Protein AF-A0A8J7DAY9-F1 (afdb_monomer)

Structure (mmCIF, N/CA/C/O backbone):
data_AF-A0A8J7DAY9-F1
#
_entry.id   AF-A0A8J7DAY9-F1
#
loop_
_atom_site.group_PDB
_atom_site.id
_atom_site.type_symbol
_atom_site.label_atom_id
_atom_site.label_alt_id
_atom_site.label_comp_id
_atom_site.label_asym_id
_atom_site.label_entity_id
_atom_site.label_seq_id
_atom_site.pdbx_PDB_ins_code
_atom_site.Cartn_x
_atom_site.Cartn_y
_atom_site.Cartn_z
_atom_site.occupancy
_atom_site.B_iso_or_equiv
_atom_site.auth_seq_id
_atom_site.auth_comp_id
_atom_site.auth_asym_id
_atom_site.auth_atom_id
_atom_site.pdbx_PDB_model_num
ATOM 1 N N . LEU A 1 1 ? 30.314 -13.580 -39.455 1.00 61.38 1 LEU A N 1
ATOM 2 C CA . LEU A 1 1 ? 29.386 -14.079 -40.494 1.00 61.38 1 LEU A CA 1
ATOM 3 C C . LEU A 1 1 ? 28.204 -13.129 -40.550 1.00 61.38 1 LEU A C 1
ATOM 5 O O . LEU A 1 1 ? 27.634 -12.847 -39.500 1.00 61.38 1 LEU A O 1
ATOM 9 N N . LYS A 1 2 ? 27.902 -12.568 -41.722 1.00 73.31 2 LYS A N 1
ATOM 10 C CA . LYS A 1 2 ? 26.741 -11.693 -41.907 1.00 73.31 2 LYS A CA 1
ATOM 11 C C . LYS A 1 2 ? 25.486 -12.575 -42.025 1.00 73.31 2 LYS A C 1
ATOM 13 O O . LYS A 1 2 ? 25.535 -13.540 -42.786 1.00 73.31 2 LYS A O 1
ATOM 18 N N . PRO A 1 3 ? 24.405 -12.312 -41.270 1.00 80.81 3 PRO A N 1
ATOM 19 C CA . PRO A 1 3 ? 23.188 -13.103 -41.390 1.00 80.81 3 PRO A CA 1
ATOM 20 C C . PRO A 1 3 ? 22.499 -12.847 -42.736 1.00 80.81 3 PRO A C 1
ATOM 22 O O . PRO A 1 3 ? 22.511 -11.724 -43.246 1.00 80.81 3 PRO A O 1
ATOM 25 N N . LEU A 1 4 ? 21.887 -13.894 -43.283 1.00 86.56 4 LEU A N 1
ATOM 26 C CA . LEU A 1 4 ? 21.054 -13.829 -44.480 1.00 86.56 4 LEU A CA 1
ATOM 27 C C . LEU A 1 4 ? 19.780 -13.049 -44.197 1.00 86.56 4 LEU A C 1
ATOM 29 O O . LEU A 1 4 ? 19.259 -13.080 -43.085 1.00 86.56 4 LEU A O 1
ATOM 33 N N . VAL A 1 5 ? 19.238 -12.412 -45.223 1.00 87.38 5 VAL A N 1
ATOM 34 C CA . VAL A 1 5 ? 17.933 -11.767 -45.144 1.00 87.38 5 VAL A CA 1
ATOM 35 C C . VAL A 1 5 ? 16.976 -12.512 -46.057 1.00 87.38 5 VAL A C 1
ATOM 37 O O . VAL A 1 5 ? 17.202 -12.603 -47.264 1.00 87.38 5 VAL A O 1
ATOM 40 N N . LEU A 1 6 ? 15.918 -13.056 -45.464 1.00 87.94 6 LEU A N 1
ATOM 41 C CA . LEU A 1 6 ? 14.951 -13.918 -46.125 1.00 87.94 6 LEU A CA 1
ATOM 42 C C . LEU A 1 6 ? 13.563 -13.275 -46.152 1.00 87.94 6 LEU A C 1
ATOM 44 O O . LEU A 1 6 ? 13.094 -12.737 -45.149 1.00 87.94 6 LEU A O 1
ATOM 48 N N . LYS A 1 7 ? 12.875 -13.404 -47.283 1.00 87.00 7 LYS A N 1
ATOM 49 C CA . LYS A 1 7 ? 11.457 -13.080 -47.453 1.00 87.00 7 LYS A CA 1
ATOM 50 C C . LYS A 1 7 ? 10.640 -14.358 -47.423 1.00 87.00 7 LYS A C 1
ATOM 52 O O . LYS A 1 7 ? 10.941 -15.304 -48.145 1.00 87.00 7 LYS A O 1
ATOM 57 N N . LYS A 1 8 ? 9.596 -14.395 -46.598 1.00 85.06 8 LYS A N 1
ATOM 58 C CA . LYS A 1 8 ? 8.676 -15.537 -46.549 1.00 85.06 8 LYS A CA 1
ATOM 59 C C . LYS A 1 8 ? 7.727 -15.490 -47.750 1.00 85.06 8 LYS A C 1
ATOM 61 O O . LYS A 1 8 ? 6.948 -14.549 -47.869 1.00 85.06 8 LYS A O 1
ATOM 66 N N . THR A 1 9 ? 7.779 -16.504 -48.610 1.00 82.62 9 THR A N 1
ATOM 67 C CA . THR A 1 9 ? 6.918 -16.626 -49.802 1.00 82.62 9 THR A CA 1
ATOM 68 C C . THR A 1 9 ? 5.789 -17.641 -49.612 1.00 82.62 9 THR A C 1
ATOM 70 O O . THR A 1 9 ? 4.752 -17.529 -50.261 1.00 82.62 9 THR A O 1
ATOM 73 N N . GLY A 1 10 ? 5.934 -18.585 -48.674 1.00 80.81 10 GLY A N 1
ATOM 74 C CA . GLY A 1 10 ? 4.935 -19.621 -48.393 1.00 80.81 10 GLY A CA 1
ATOM 75 C C . GLY A 1 10 ? 5.157 -20.342 -47.060 1.00 80.81 10 GLY A C 1
ATOM 76 O O . GLY A 1 10 ? 5.887 -19.866 -46.185 1.00 80.81 10 GLY A O 1
ATOM 77 N N . PHE A 1 11 ? 4.510 -21.497 -46.880 1.00 77.88 11 PHE A N 1
ATOM 78 C CA . PHE A 1 11 ? 4.785 -22.386 -45.746 1.00 77.88 11 PHE A CA 1
ATOM 79 C C . PHE A 1 11 ? 6.171 -23.014 -45.938 1.00 77.88 11 PHE A C 1
ATOM 81 O O . PHE A 1 11 ? 6.389 -23.718 -46.918 1.00 77.88 11 PHE A O 1
ATOM 88 N N . GLU A 1 12 ? 7.110 -22.684 -45.047 1.00 80.38 12 GLU A N 1
ATOM 89 C CA . GLU A 1 12 ? 8.524 -23.107 -45.104 1.00 80.38 12 GLU A CA 1
ATOM 90 C C . GLU A 1 12 ? 9.281 -22.732 -46.394 1.00 80.38 12 GLU A C 1
ATOM 92 O O . GLU A 1 12 ? 10.366 -23.242 -46.659 1.00 80.38 12 GLU A O 1
ATOM 97 N N . GLN A 1 13 ? 8.749 -21.791 -47.177 1.00 83.44 13 GLN A N 1
ATOM 98 C CA . GLN A 1 13 ? 9.387 -21.286 -48.390 1.00 83.44 13 GLN A CA 1
ATOM 99 C C . GLN A 1 13 ? 9.895 -19.866 -48.168 1.00 83.44 13 GLN A C 1
ATOM 101 O O . GLN A 1 13 ? 9.148 -18.976 -47.742 1.00 83.44 13 GLN A O 1
ATOM 106 N N . TYR A 1 14 ? 11.180 -19.677 -48.464 1.00 86.38 14 TYR A N 1
ATOM 107 C CA . TYR A 1 14 ? 11.893 -18.429 -48.257 1.00 86.38 14 TYR A CA 1
ATOM 108 C C . TYR A 1 14 ? 12.708 -18.059 -49.491 1.00 86.38 14 TYR A C 1
ATOM 110 O O . TYR A 1 14 ? 13.366 -18.906 -50.094 1.00 86.38 14 TYR A O 1
ATOM 118 N N . GLU A 1 15 ? 12.693 -16.779 -49.828 1.00 86.88 15 GLU A N 1
ATOM 119 C CA . GLU A 1 15 ? 13.503 -16.187 -50.883 1.00 86.88 15 GLU A CA 1
ATOM 120 C C . GLU A 1 15 ? 14.623 -15.351 -50.259 1.00 86.88 15 GLU A C 1
ATOM 122 O O . GLU A 1 15 ? 14.391 -14.596 -49.314 1.00 86.88 15 GLU A O 1
ATOM 127 N N . VAL A 1 16 ? 15.850 -15.491 -50.763 1.00 86.31 16 VAL A N 1
ATOM 128 C CA . VAL A 1 16 ? 16.990 -14.693 -50.292 1.00 86.31 16 VAL A CA 1
ATOM 129 C C . VAL A 1 16 ? 16.901 -13.302 -50.909 1.00 86.31 16 VAL A C 1
ATOM 131 O O . VAL A 1 16 ? 16.974 -13.169 -52.125 1.00 86.31 16 VAL A O 1
ATOM 134 N N . VAL A 1 17 ? 16.776 -12.276 -50.071 1.00 84.50 17 VAL A N 1
ATOM 135 C CA . VAL A 1 17 ? 16.695 -10.864 -50.485 1.00 84.50 17 VAL A CA 1
ATOM 136 C C . VAL A 1 17 ? 18.047 -10.162 -50.344 1.00 84.50 17 VAL A C 1
ATOM 138 O O . VAL A 1 17 ? 18.403 -9.310 -51.154 1.00 84.50 17 VAL A O 1
ATOM 141 N N . ASP A 1 18 ? 18.825 -10.523 -49.320 1.00 81.38 18 ASP A N 1
ATOM 142 C CA . ASP A 1 18 ? 20.205 -10.067 -49.146 1.00 81.38 18 ASP A CA 1
ATOM 143 C C . ASP A 1 18 ? 21.077 -11.193 -48.578 1.00 81.38 18 ASP A C 1
ATOM 145 O O . ASP A 1 18 ? 20.626 -11.996 -47.760 1.00 81.38 18 ASP A O 1
ATOM 149 N N . GLY A 1 19 ? 22.343 -11.235 -48.997 1.00 80.62 19 GLY A N 1
ATOM 150 C CA . GLY A 1 19 ? 23.307 -12.248 -48.555 1.00 80.62 19 GLY A CA 1
ATOM 151 C C . GLY A 1 19 ? 23.465 -13.458 -49.487 1.00 80.62 19 GLY A C 1
ATOM 152 O O . GLY A 1 19 ? 23.756 -14.566 -49.044 1.00 80.62 19 GLY A O 1
ATOM 153 N N . HIS A 1 20 ? 23.280 -13.285 -50.801 1.00 84.75 20 HIS A N 1
ATOM 154 C CA . HIS A 1 20 ? 23.446 -14.382 -51.766 1.00 84.75 20 HIS A CA 1
ATOM 155 C C . HIS A 1 20 ? 24.830 -15.049 -51.692 1.00 84.75 20 HIS A C 1
ATOM 157 O O . HIS A 1 20 ? 24.937 -16.261 -51.865 1.00 84.75 20 HIS A O 1
ATOM 163 N N . PHE A 1 21 ? 25.889 -14.285 -51.415 1.00 83.50 21 PHE A N 1
ATOM 164 C CA . PHE A 1 21 ? 27.244 -14.824 -51.305 1.00 83.50 21 PHE A CA 1
ATOM 165 C C . PHE A 1 21 ? 27.391 -15.760 -50.098 1.00 83.50 21 PHE A C 1
ATOM 167 O O . PHE A 1 21 ? 27.941 -16.854 -50.214 1.00 83.50 21 PHE A O 1
ATOM 174 N N . GLU A 1 22 ? 26.853 -15.366 -48.949 1.00 83.31 22 GLU A N 1
ATOM 175 C CA . GLU A 1 22 ? 26.825 -16.155 -47.719 1.00 83.31 22 GLU A CA 1
ATOM 176 C C . GLU A 1 22 ? 26.002 -17.438 -47.905 1.00 83.31 22 GLU A C 1
ATOM 178 O O . GLU A 1 22 ? 26.405 -18.507 -47.453 1.00 83.31 22 GLU A O 1
ATOM 183 N N . TYR A 1 23 ? 24.901 -17.362 -48.659 1.00 85.44 23 TYR A N 1
ATOM 184 C CA . TYR A 1 23 ? 24.105 -18.534 -49.018 1.00 85.44 23 TYR A CA 1
ATOM 185 C C . TYR A 1 23 ? 24.906 -19.516 -49.887 1.00 85.44 23 TYR A C 1
ATOM 187 O O . TYR A 1 23 ? 25.044 -20.688 -49.540 1.00 85.44 23 TYR A O 1
ATOM 195 N N . TYR A 1 24 ? 25.494 -19.047 -50.992 1.00 85.50 24 TYR A N 1
ATOM 196 C CA . TYR A 1 24 ? 26.260 -19.913 -51.894 1.00 85.50 24 TYR A CA 1
ATOM 197 C C . TYR A 1 24 ? 27.532 -20.468 -51.250 1.00 85.50 24 TYR A C 1
ATOM 199 O O . TYR A 1 24 ? 27.887 -21.621 -51.491 1.00 85.50 24 TYR A O 1
ATOM 207 N N . SER A 1 25 ? 28.216 -19.679 -50.422 1.00 83.50 25 SER A N 1
ATOM 208 C CA . SER A 1 25 ? 29.396 -20.147 -49.690 1.00 83.50 25 SER A CA 1
ATOM 209 C C . SER A 1 25 ? 29.042 -21.247 -48.692 1.00 83.50 25 SER A C 1
ATOM 211 O O . SER A 1 25 ? 29.768 -22.236 -48.634 1.00 83.50 25 SER A O 1
ATOM 213 N N . ALA A 1 26 ? 27.904 -21.153 -47.999 1.00 81.81 26 ALA A N 1
ATOM 214 C CA . ALA A 1 26 ? 27.420 -22.224 -47.132 1.00 81.81 26 ALA A CA 1
ATOM 215 C C . ALA A 1 26 ? 27.057 -23.495 -47.915 1.00 81.81 26 ALA A C 1
ATOM 217 O O . ALA A 1 26 ? 27.475 -24.586 -47.533 1.00 81.81 26 ALA A O 1
ATOM 218 N N . VAL A 1 27 ? 26.373 -23.368 -49.059 1.00 83.25 27 VAL A N 1
ATOM 219 C CA . VAL A 1 27 ? 26.070 -24.515 -49.939 1.00 83.25 27 VAL A CA 1
ATOM 220 C C . VAL A 1 27 ? 27.359 -25.210 -50.392 1.00 83.25 27 VAL A C 1
ATOM 222 O O . VAL A 1 27 ? 27.471 -26.431 -50.287 1.00 83.25 27 VAL A O 1
ATOM 225 N N . ARG A 1 28 ? 28.366 -24.440 -50.825 1.00 82.38 28 ARG A N 1
ATOM 226 C CA . ARG A 1 28 ? 29.679 -24.972 -51.231 1.00 82.38 28 ARG A CA 1
ATOM 227 C C . ARG A 1 28 ? 30.485 -25.549 -50.070 1.00 82.38 28 ARG A C 1
ATOM 229 O O . ARG A 1 28 ? 31.232 -26.503 -50.273 1.00 82.38 28 ARG A O 1
ATOM 236 N N . ALA A 1 29 ? 30.363 -24.986 -48.871 1.00 82.44 29 ALA A N 1
ATOM 237 C CA . ALA A 1 29 ? 30.991 -25.526 -47.670 1.00 82.44 29 ALA A CA 1
ATOM 238 C C . ALA A 1 29 ? 30.377 -26.882 -47.305 1.00 82.44 29 ALA A C 1
ATOM 240 O O . ALA A 1 29 ? 31.116 -27.838 -47.087 1.00 82.44 29 ALA A O 1
ATOM 241 N N . ARG A 1 30 ? 29.043 -26.992 -47.361 1.00 81.62 30 ARG A N 1
ATOM 242 C CA . ARG A 1 30 ? 28.308 -28.239 -47.114 1.00 81.62 30 ARG A CA 1
ATOM 243 C C . ARG A 1 30 ? 28.685 -29.351 -48.095 1.00 81.62 30 ARG A C 1
ATOM 245 O O . ARG A 1 30 ? 28.782 -30.504 -47.693 1.00 81.62 30 ARG A O 1
ATOM 252 N N . GLU A 1 31 ? 28.926 -29.016 -49.365 1.00 83.25 31 GLU A N 1
ATOM 253 C CA . GLU A 1 31 ? 29.422 -29.970 -50.374 1.00 83.25 31 GLU A CA 1
ATOM 254 C C . GLU A 1 31 ? 30.808 -30.543 -50.029 1.00 83.25 31 GLU A C 1
ATOM 256 O O . GLU A 1 31 ? 31.119 -31.664 -50.429 1.00 83.25 31 GLU A O 1
ATOM 261 N N . LYS A 1 32 ? 31.648 -29.786 -49.311 1.00 80.38 32 LYS A N 1
ATOM 262 C CA . LYS A 1 32 ? 33.009 -30.201 -48.941 1.00 80.38 32 LYS A CA 1
ATOM 263 C C . LYS A 1 32 ? 33.062 -30.923 -47.598 1.00 80.38 32 LYS A C 1
ATOM 265 O O . LYS A 1 32 ? 33.698 -31.964 -47.510 1.00 80.38 32 LYS A O 1
ATOM 270 N N . ASN A 1 33 ? 32.400 -30.376 -46.582 1.00 76.25 33 ASN A N 1
ATOM 271 C CA . ASN A 1 33 ? 32.325 -30.920 -45.229 1.00 76.25 33 ASN A CA 1
ATOM 272 C C . ASN A 1 33 ? 30.896 -30.742 -44.702 1.00 76.25 33 ASN A C 1
ATOM 274 O O . ASN A 1 33 ? 30.454 -29.613 -44.483 1.00 76.25 33 ASN A O 1
ATOM 278 N N . LEU A 1 34 ? 30.188 -31.848 -44.441 1.00 69.69 34 LEU A N 1
ATOM 279 C CA . LEU A 1 34 ? 28.803 -31.797 -43.948 1.00 69.69 34 LEU A CA 1
ATOM 280 C C . LEU A 1 34 ? 28.674 -31.027 -42.623 1.00 69.69 34 LEU A C 1
ATOM 282 O O . LEU A 1 34 ? 27.712 -30.299 -42.427 1.00 69.69 34 LEU A O 1
ATOM 286 N N . THR A 1 35 ? 29.651 -31.156 -41.726 1.00 67.31 35 THR A N 1
ATOM 287 C CA . THR A 1 35 ? 29.592 -30.593 -40.368 1.00 67.31 35 THR A CA 1
ATOM 288 C C . THR A 1 35 ? 29.882 -29.093 -40.289 1.00 67.31 35 THR A C 1
ATOM 290 O O . THR A 1 35 ? 29.487 -28.456 -39.319 1.00 67.31 35 THR A O 1
ATOM 293 N N . GLU A 1 36 ? 30.572 -28.512 -41.275 1.00 64.12 36 GLU A N 1
ATOM 294 C CA . GLU A 1 36 ? 31.025 -27.108 -41.236 1.00 64.12 36 GLU A CA 1
ATOM 295 C C . GLU A 1 36 ? 30.127 -26.151 -42.041 1.00 64.12 36 GLU A C 1
ATOM 297 O O . GLU A 1 36 ? 30.276 -24.935 -41.939 1.00 64.12 36 GLU A O 1
ATOM 302 N N . GLY A 1 37 ? 29.184 -26.680 -42.830 1.00 61.69 37 GLY A N 1
ATOM 303 C CA . GLY A 1 37 ? 28.295 -25.903 -43.705 1.00 61.69 37 GLY A CA 1
ATOM 304 C C . GLY A 1 37 ? 26.802 -26.051 -43.404 1.00 61.69 37 GLY A C 1
ATOM 305 O O . GLY A 1 37 ? 25.984 -25.690 -44.247 1.00 61.69 37 GLY A O 1
ATOM 306 N N . ASP A 1 38 ? 26.439 -26.620 -42.253 1.00 62.38 38 ASP A N 1
ATOM 307 C CA . ASP A 1 38 ? 25.078 -27.126 -42.028 1.00 62.38 38 ASP A CA 1
ATOM 308 C C . ASP A 1 38 ? 24.058 -26.034 -41.648 1.00 62.38 38 ASP A C 1
ATOM 310 O O . ASP A 1 38 ? 22.868 -26.171 -41.926 1.00 62.38 38 ASP A O 1
ATOM 314 N N . MET A 1 39 ? 24.500 -24.914 -41.057 1.00 73.25 39 MET A N 1
ATOM 315 C CA . MET A 1 39 ? 23.602 -23.840 -40.612 1.00 73.25 39 MET A CA 1
ATOM 316 C C . MET A 1 39 ? 24.148 -22.437 -40.892 1.00 73.25 39 MET A C 1
ATOM 318 O O . MET A 1 39 ? 25.306 -22.125 -40.622 1.00 73.25 39 MET A O 1
ATOM 322 N N . VAL A 1 40 ? 23.263 -21.559 -41.365 1.00 75.50 40 VAL A N 1
ATOM 323 C CA . VAL A 1 40 ? 23.499 -20.123 -41.562 1.00 75.50 40 VAL A CA 1
ATOM 324 C C . VAL A 1 40 ? 22.470 -19.322 -40.775 1.00 75.50 40 VAL A C 1
ATOM 326 O O . VAL A 1 40 ? 21.283 -19.644 -40.782 1.00 75.50 40 VAL A O 1
ATOM 329 N N . SER A 1 41 ? 22.910 -18.261 -40.101 1.00 81.25 41 SER A N 1
ATOM 330 C CA . SER A 1 41 ? 21.995 -17.347 -39.415 1.00 81.25 41 SER A CA 1
ATOM 331 C C . SER A 1 41 ? 21.183 -16.553 -40.435 1.00 81.25 41 SER A C 1
ATOM 333 O O . SER A 1 41 ? 21.757 -15.983 -41.364 1.00 81.25 41 SER A O 1
ATOM 335 N N . ALA A 1 42 ? 19.868 -16.473 -40.241 1.00 85.06 42 ALA A N 1
ATOM 336 C CA . ALA A 1 42 ? 18.969 -15.743 -41.126 1.00 85.06 42 ALA A CA 1
ATOM 337 C C . ALA A 1 42 ? 17.989 -14.856 -40.346 1.00 85.06 42 ALA A C 1
ATOM 339 O O . ALA A 1 42 ? 17.524 -15.216 -39.265 1.00 85.06 42 ALA A O 1
ATOM 340 N N . LEU A 1 43 ? 17.670 -13.701 -40.922 1.00 86.44 43 LEU A N 1
ATOM 341 C CA . LEU A 1 43 ? 16.642 -12.766 -40.485 1.00 86.44 43 LEU A CA 1
ATOM 342 C C . LEU A 1 43 ? 15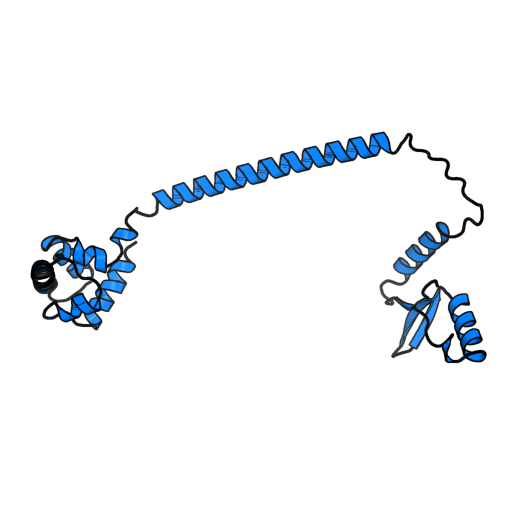.473 -12.850 -41.464 1.00 86.44 43 LEU A C 1
ATOM 344 O O . LEU A 1 43 ? 15.650 -12.641 -42.663 1.00 86.44 43 LEU A O 1
ATOM 348 N N . ILE A 1 44 ? 14.286 -13.162 -40.953 1.00 85.88 44 ILE A N 1
ATOM 349 C CA . ILE A 1 44 ? 13.075 -13.310 -41.763 1.00 85.88 44 ILE A CA 1
ATOM 350 C C . ILE A 1 44 ? 12.280 -12.007 -41.692 1.00 85.88 44 ILE A C 1
ATOM 352 O O . ILE A 1 44 ? 11.931 -11.553 -40.603 1.00 85.88 44 ILE A O 1
ATOM 356 N N . ILE A 1 45 ? 11.983 -11.421 -42.849 1.00 86.25 45 ILE A N 1
ATOM 357 C CA . ILE A 1 45 ? 11.181 -10.201 -42.970 1.00 86.25 45 ILE A CA 1
ATOM 358 C C . ILE A 1 45 ? 9.734 -10.567 -43.327 1.00 86.25 45 ILE A C 1
ATOM 360 O O . ILE A 1 45 ? 9.485 -11.446 -44.159 1.00 86.25 45 ILE A O 1
ATOM 364 N N . SER A 1 46 ? 8.772 -9.881 -42.703 1.00 79.88 46 SER A N 1
ATOM 365 C CA . SER A 1 46 ? 7.358 -9.929 -43.082 1.00 79.88 46 SER A CA 1
ATOM 366 C C . SER A 1 46 ? 7.088 -9.053 -44.309 1.00 79.88 46 SER A C 1
ATOM 368 O O . SER A 1 46 ? 7.650 -7.968 -44.440 1.00 79.88 46 SER A O 1
ATOM 370 N N . SER A 1 47 ? 6.183 -9.486 -45.191 1.00 73.94 47 SER A N 1
ATOM 371 C CA . SER A 1 47 ? 5.833 -8.759 -46.425 1.00 73.94 47 SER A CA 1
ATOM 372 C C . SER A 1 47 ? 5.365 -7.317 -46.187 1.00 73.94 47 SER A C 1
ATOM 374 O O . SER A 1 47 ? 5.538 -6.466 -47.047 1.00 73.94 47 SER A O 1
ATOM 376 N N . GLU A 1 48 ? 4.809 -7.027 -45.011 1.00 78.75 48 GLU A N 1
ATOM 377 C CA . GLU A 1 48 ? 4.333 -5.695 -44.617 1.00 78.75 48 GLU A CA 1
ATOM 378 C C . GLU A 1 48 ? 5.466 -4.670 -44.429 1.00 78.75 48 GLU A C 1
ATOM 380 O O . GLU A 1 48 ? 5.245 -3.474 -44.592 1.00 78.75 48 GLU A O 1
ATOM 385 N N . ASN A 1 49 ? 6.684 -5.125 -44.106 1.00 78.56 49 ASN A N 1
ATOM 386 C CA . ASN A 1 49 ? 7.810 -4.266 -43.717 1.00 78.56 49 ASN A CA 1
ATOM 387 C C . ASN A 1 49 ? 9.020 -4.379 -44.661 1.00 78.56 49 ASN A C 1
ATOM 389 O O . ASN A 1 49 ? 10.116 -3.923 -44.322 1.00 78.56 49 ASN A O 1
ATOM 393 N N . GLU A 1 50 ? 8.836 -4.981 -45.838 1.00 77.38 50 GLU A N 1
ATOM 394 C CA . GLU A 1 50 ? 9.902 -5.249 -46.810 1.00 77.38 50 GLU A CA 1
ATOM 395 C C . GLU A 1 50 ? 10.649 -3.970 -47.215 1.00 77.38 50 GLU A C 1
ATOM 397 O O . GLU A 1 50 ? 11.874 -3.904 -47.105 1.00 77.38 50 GLU A O 1
ATOM 402 N N . ASP A 1 51 ? 9.916 -2.911 -47.566 1.00 80.31 51 ASP A N 1
ATOM 403 C CA . ASP A 1 51 ? 10.504 -1.636 -47.989 1.00 80.31 51 ASP A CA 1
ATOM 404 C C . ASP A 1 51 ? 11.324 -0.960 -46.882 1.00 80.31 51 ASP A C 1
ATOM 406 O O . ASP A 1 51 ? 12.379 -0.373 -47.139 1.00 80.31 51 ASP A O 1
ATOM 410 N N . VAL A 1 52 ? 10.855 -1.036 -45.632 1.00 83.00 52 VAL A N 1
ATOM 411 C CA . VAL A 1 52 ? 11.541 -0.439 -44.475 1.00 83.00 52 VAL A CA 1
ATOM 412 C C . VAL A 1 52 ? 12.831 -1.197 -44.183 1.00 83.00 52 VAL A C 1
ATOM 414 O O . VAL A 1 52 ? 13.885 -0.581 -44.005 1.00 83.00 52 VAL A O 1
ATOM 417 N N . ALA A 1 53 ? 12.765 -2.528 -44.192 1.00 82.06 53 ALA A N 1
ATOM 418 C CA . ALA A 1 53 ? 13.919 -3.382 -43.968 1.00 82.06 53 ALA A CA 1
ATOM 419 C C . ALA A 1 53 ? 14.977 -3.200 -45.069 1.00 82.06 53 ALA A C 1
ATOM 421 O O . ALA A 1 53 ? 16.159 -3.036 -44.766 1.00 82.06 53 ALA A O 1
ATOM 422 N N . LEU A 1 54 ? 14.567 -3.124 -46.339 1.00 82.38 54 LEU A N 1
ATOM 423 C CA . LEU A 1 54 ? 15.469 -2.866 -47.464 1.00 82.38 54 LEU A CA 1
ATOM 424 C C . LEU A 1 54 ? 16.171 -1.511 -47.352 1.00 82.38 54 LEU A C 1
ATOM 426 O O . LEU A 1 54 ? 17.380 -1.423 -47.573 1.00 82.38 54 LEU A O 1
ATOM 430 N N . ARG A 1 55 ? 15.450 -0.457 -46.952 1.00 83.56 55 ARG A N 1
ATOM 431 C CA . ARG A 1 55 ? 16.044 0.871 -46.722 1.00 83.56 55 ARG A CA 1
ATOM 432 C C . ARG A 1 55 ? 17.078 0.851 -45.601 1.00 83.56 55 ARG A C 1
ATOM 434 O O . ARG A 1 55 ? 18.138 1.465 -45.735 1.00 83.56 55 ARG A O 1
ATOM 441 N N . GLN A 1 56 ? 16.803 0.142 -44.508 1.00 81.38 56 GLN A N 1
ATOM 442 C CA . GLN A 1 56 ? 17.757 -0.009 -43.407 1.00 81.38 56 GLN A CA 1
ATOM 443 C C . GLN A 1 56 ? 18.998 -0.791 -43.844 1.00 81.38 56 GLN A C 1
ATOM 445 O O . GLN A 1 56 ? 20.114 -0.342 -43.596 1.00 81.38 56 GLN A O 1
ATOM 450 N N . ILE A 1 57 ? 18.825 -1.901 -44.566 1.00 80.56 57 ILE A N 1
ATOM 451 C CA . ILE A 1 57 ? 19.935 -2.694 -45.111 1.00 80.56 57 ILE A CA 1
ATOM 452 C C . ILE A 1 57 ? 20.785 -1.851 -46.067 1.00 80.56 57 ILE A C 1
ATOM 454 O O . ILE A 1 57 ? 22.011 -1.870 -45.972 1.00 80.56 57 ILE A O 1
ATOM 458 N N . ALA A 1 58 ? 20.159 -1.074 -46.954 1.00 80.88 58 ALA A N 1
ATOM 459 C CA . ALA A 1 58 ? 20.860 -0.171 -47.863 1.00 80.88 58 ALA A CA 1
ATOM 460 C C . ALA A 1 58 ? 21.653 0.909 -47.106 1.00 80.88 58 ALA A C 1
ATOM 462 O O . ALA A 1 58 ? 22.811 1.162 -47.432 1.00 80.88 58 ALA A O 1
ATOM 463 N N . SER A 1 59 ? 21.067 1.486 -46.053 1.00 81.56 59 SER A N 1
ATOM 464 C CA . SER A 1 59 ? 21.734 2.484 -45.202 1.00 81.56 59 SER A CA 1
ATOM 465 C C . SER A 1 59 ? 22.928 1.882 -44.456 1.00 81.56 59 SER A C 1
ATOM 467 O O . SER A 1 59 ? 23.990 2.491 -44.391 1.00 81.56 59 SER A O 1
ATOM 469 N N . LEU A 1 60 ? 22.790 0.658 -43.939 1.00 75.38 60 LEU A N 1
ATOM 470 C CA . LEU A 1 60 ? 23.863 -0.057 -43.244 1.00 75.38 60 LEU A CA 1
ATOM 471 C C . LEU A 1 60 ? 24.987 -0.481 -44.198 1.00 75.38 60 LEU A C 1
ATOM 473 O O . LEU A 1 60 ? 26.156 -0.381 -43.840 1.00 75.38 60 LEU A O 1
ATOM 477 N N . LYS A 1 61 ? 24.657 -0.893 -45.429 1.00 72.38 61 LYS A N 1
ATOM 478 C CA . LYS A 1 61 ? 25.647 -1.150 -46.488 1.00 72.38 61 LYS A CA 1
ATOM 479 C C . LYS A 1 61 ? 26.376 0.120 -46.913 1.00 72.38 61 LYS A C 1
ATOM 481 O O . LYS A 1 61 ? 27.564 0.055 -47.172 1.00 72.38 61 LYS A O 1
ATOM 486 N N . ALA A 1 62 ? 25.706 1.270 -46.948 1.00 69.62 62 ALA A N 1
ATOM 487 C CA . ALA A 1 62 ? 26.367 2.542 -47.241 1.00 69.62 62 ALA A CA 1
ATOM 488 C C . ALA A 1 62 ? 27.377 2.949 -46.149 1.00 69.62 62 ALA A C 1
ATOM 490 O O . ALA A 1 62 ? 28.318 3.687 -46.423 1.00 69.62 62 ALA A O 1
ATOM 491 N N . ILE A 1 63 ? 27.193 2.453 -44.921 1.00 67.38 63 ILE A N 1
ATOM 492 C CA . ILE A 1 63 ? 28.097 2.673 -43.783 1.00 67.38 63 ILE A CA 1
ATOM 493 C C . ILE A 1 63 ? 29.200 1.592 -43.723 1.00 67.38 63 ILE A C 1
ATOM 495 O O . ILE A 1 63 ? 30.265 1.824 -43.153 1.00 67.38 63 ILE A O 1
ATOM 499 N N . GLY A 1 64 ? 28.973 0.416 -44.320 1.00 64.12 64 GLY A N 1
ATOM 500 C CA . GLY A 1 64 ? 29.877 -0.734 -44.286 1.00 64.12 64 GLY A CA 1
ATOM 501 C C . GLY A 1 64 ? 30.688 -0.926 -45.571 1.00 64.12 64 GLY A C 1
ATOM 502 O O . GLY A 1 64 ? 30.117 -1.076 -46.643 1.00 64.12 64 GLY A O 1
ATOM 503 N N . TYR A 1 65 ? 32.010 -1.043 -45.409 1.00 51.91 65 TYR A N 1
ATOM 504 C CA . TYR A 1 65 ? 33.075 -1.220 -46.418 1.00 51.91 65 TYR A CA 1
ATOM 505 C C . TYR A 1 65 ? 33.676 0.067 -47.001 1.00 51.91 65 TYR A C 1
ATOM 507 O O . TYR A 1 65 ? 33.691 0.303 -48.206 1.00 51.91 65 TYR A O 1
ATOM 515 N N . SER A 1 66 ? 34.307 0.858 -46.128 1.00 49.31 66 SER A N 1
ATOM 516 C CA . SER A 1 66 ? 35.554 1.523 -46.513 1.00 49.31 66 SER A CA 1
ATOM 517 C C . SER A 1 66 ? 36.714 0.562 -46.236 1.00 49.31 66 SER A C 1
ATOM 519 O O . SER A 1 66 ? 37.134 0.434 -45.091 1.00 49.31 66 SER A O 1
ATOM 521 N N . ASP A 1 67 ? 37.261 -0.070 -47.278 1.00 52.00 67 ASP A N 1
ATOM 522 C CA . ASP A 1 67 ? 38.515 -0.854 -47.222 1.00 52.00 67 ASP A CA 1
ATOM 523 C C . ASP A 1 67 ? 39.773 0.023 -47.075 1.00 52.00 67 ASP A C 1
ATOM 525 O O . ASP A 1 67 ? 40.906 -0.459 -47.100 1.00 52.00 67 ASP A O 1
ATOM 529 N N . LYS A 1 68 ? 39.610 1.339 -46.911 1.00 51.34 68 LYS A N 1
ATOM 530 C CA . LYS A 1 68 ? 40.721 2.203 -46.516 1.00 51.34 68 LYS A CA 1
ATOM 531 C C . LYS A 1 68 ? 40.895 2.092 -45.003 1.00 51.34 68 LYS A C 1
ATOM 533 O O . LYS A 1 68 ? 39.904 2.305 -44.301 1.00 51.34 68 LYS A O 1
ATOM 538 N N . PRO A 1 69 ? 42.112 1.831 -44.485 1.00 44.94 69 PRO A N 1
ATOM 539 C CA . PRO A 1 69 ? 42.376 2.007 -43.067 1.00 44.94 69 PRO A CA 1
ATOM 540 C C . PRO A 1 69 ? 42.075 3.469 -42.737 1.00 44.94 69 PRO A C 1
ATOM 542 O O . PRO A 1 69 ? 42.799 4.379 -43.139 1.00 44.94 69 PRO A O 1
ATOM 545 N N . VAL A 1 70 ? 40.944 3.703 -42.077 1.00 50.31 70 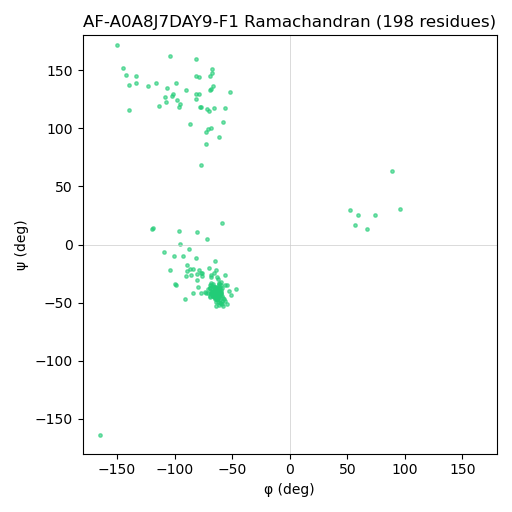VAL A N 1
ATOM 546 C CA . VAL A 1 70 ? 40.596 5.016 -41.554 1.00 50.31 70 VAL A CA 1
ATOM 547 C C . VAL A 1 70 ? 41.512 5.221 -40.362 1.00 50.31 70 VAL A C 1
ATOM 549 O O . VAL A 1 70 ? 41.253 4.720 -39.272 1.00 50.31 70 VAL A O 1
ATOM 552 N N . THR A 1 71 ? 42.621 5.924 -40.572 1.00 50.88 71 THR A N 1
ATOM 553 C CA . THR A 1 71 ? 43.343 6.552 -39.469 1.00 50.88 71 THR A CA 1
ATOM 554 C C . THR A 1 71 ? 42.326 7.449 -38.760 1.00 50.88 71 THR A C 1
ATOM 556 O O . THR A 1 71 ? 41.779 8.342 -39.414 1.00 50.88 71 THR A O 1
ATOM 559 N N . PRO A 1 72 ? 41.994 7.219 -37.478 1.00 48.22 72 PRO A N 1
ATOM 560 C CA . PRO A 1 72 ? 40.990 8.022 -36.805 1.00 48.22 72 PRO A CA 1
ATOM 561 C C . PRO A 1 72 ? 41.554 9.431 -36.619 1.00 48.22 72 PRO A C 1
ATOM 563 O O . PRO A 1 72 ? 42.346 9.685 -35.715 1.00 48.22 72 PRO A O 1
ATOM 566 N N . GLN A 1 73 ? 41.163 10.364 -37.486 1.00 54.50 73 GLN A N 1
ATOM 567 C CA . GLN A 1 73 ? 41.244 11.775 -37.145 1.00 54.50 73 GLN A CA 1
ATOM 568 C C . GLN A 1 73 ? 40.157 12.022 -36.100 1.00 54.50 73 GLN A C 1
ATOM 570 O O . GLN A 1 73 ? 38.971 12.097 -36.415 1.00 54.50 73 GLN A O 1
ATOM 575 N N . LEU A 1 74 ? 40.569 12.057 -34.830 1.00 51.81 74 LEU A N 1
ATOM 576 C CA . LEU A 1 74 ? 39.735 12.509 -33.724 1.00 51.81 74 LEU A CA 1
ATOM 577 C C . LEU A 1 74 ? 39.352 13.977 -33.970 1.00 51.81 74 LEU A C 1
ATOM 579 O O . LEU A 1 74 ? 40.063 14.892 -33.568 1.00 51.81 74 LEU A O 1
ATOM 583 N N . GLU A 1 75 ? 38.205 14.217 -34.601 1.00 57.97 75 GLU A N 1
ATOM 584 C CA . GLU A 1 75 ? 37.511 15.503 -34.507 1.00 57.97 75 GLU A CA 1
ATOM 585 C C . GLU A 1 75 ? 36.794 15.586 -33.144 1.00 57.97 75 GLU A C 1
ATOM 587 O O . GLU A 1 75 ? 35.569 15.531 -33.039 1.00 57.97 75 GLU A O 1
ATOM 592 N N . THR A 1 76 ? 37.565 15.674 -32.056 1.00 56.06 76 THR A N 1
ATOM 593 C CA . THR A 1 76 ? 37.052 15.825 -30.678 1.00 56.06 76 THR A CA 1
ATOM 594 C C . THR A 1 76 ? 36.438 17.195 -30.412 1.00 56.06 76 THR A C 1
ATOM 596 O O . THR A 1 76 ? 35.595 17.337 -29.528 1.00 56.06 76 THR A O 1
ATOM 599 N N . THR A 1 77 ? 36.780 18.200 -31.217 1.00 58.47 77 THR A N 1
ATOM 600 C CA . THR A 1 77 ? 36.453 19.615 -30.984 1.00 58.47 77 THR A CA 1
ATOM 601 C C . THR A 1 77 ? 34.959 19.956 -31.024 1.00 58.47 77 THR A C 1
ATOM 603 O O . THR A 1 77 ? 34.572 21.028 -30.568 1.00 58.47 77 THR A O 1
ATOM 606 N N . LYS A 1 78 ? 34.086 19.070 -31.529 1.00 62.34 78 LYS A N 1
ATOM 607 C CA . LYS A 1 78 ? 32.618 19.273 -31.539 1.00 62.34 78 LYS A CA 1
ATOM 608 C C . LYS A 1 78 ? 31.846 18.374 -30.571 1.00 62.34 78 LYS A C 1
ATOM 610 O O . LYS A 1 78 ? 30.634 18.547 -30.434 1.00 62.34 78 LYS A O 1
ATOM 615 N N . LEU A 1 79 ? 32.505 17.418 -29.918 1.00 67.94 79 LEU A N 1
ATOM 616 C CA . LEU A 1 79 ? 31.847 16.487 -28.996 1.00 67.94 79 LEU A CA 1
ATOM 617 C C . LEU A 1 79 ? 31.699 17.096 -27.602 1.00 67.94 79 LEU A C 1
ATOM 619 O O . LEU A 1 79 ? 30.622 17.018 -27.021 1.00 67.94 79 LEU A O 1
ATOM 623 N N . GLU A 1 80 ? 32.729 17.785 -27.120 1.00 76.25 80 GLU A N 1
ATOM 624 C CA . GLU A 1 80 ? 32.743 18.462 -25.818 1.00 76.25 80 GLU A CA 1
ATOM 625 C C . GLU A 1 80 ? 31.570 19.443 -25.618 1.00 76.25 80 GLU A C 1
ATOM 627 O O . GLU A 1 80 ? 30.831 19.281 -24.645 1.00 76.25 80 GLU A O 1
ATOM 632 N N . PRO A 1 81 ? 31.283 20.395 -26.536 1.00 80.12 81 PRO A N 1
ATOM 633 C CA . PRO A 1 81 ? 30.161 21.316 -26.346 1.00 80.12 81 PRO A CA 1
ATOM 634 C C . PRO A 1 81 ? 28.794 20.622 -26.429 1.00 80.12 81 PRO A C 1
ATOM 636 O O . PRO A 1 81 ? 27.830 21.073 -25.811 1.00 80.12 81 PRO A O 1
ATOM 639 N N . ARG A 1 82 ? 28.684 19.512 -27.175 1.00 81.75 82 ARG A N 1
ATOM 640 C CA . ARG A 1 82 ? 27.446 18.721 -27.245 1.00 81.75 82 ARG A CA 1
ATOM 641 C C . ARG A 1 82 ? 27.221 17.929 -25.963 1.00 81.75 82 ARG A C 1
ATOM 643 O O . ARG A 1 82 ? 26.088 17.873 -25.500 1.00 81.75 82 ARG A O 1
ATOM 650 N N . LEU A 1 83 ? 28.277 17.352 -25.393 1.00 84.81 83 LEU A N 1
ATOM 651 C CA . LEU A 1 83 ? 28.218 16.641 -24.118 1.00 84.81 83 LEU A CA 1
ATOM 652 C C . LEU A 1 83 ? 27.868 17.592 -22.974 1.00 84.81 83 LEU A C 1
ATOM 654 O O . LEU A 1 83 ? 26.940 17.299 -22.231 1.00 84.81 83 LEU A O 1
ATOM 658 N N . ALA A 1 84 ? 28.494 18.770 -22.915 1.00 85.12 84 ALA A N 1
ATOM 659 C CA . ALA A 1 84 ? 28.165 19.788 -21.918 1.00 85.12 84 ALA A CA 1
ATOM 660 C C . ALA A 1 84 ? 26.698 20.252 -22.012 1.00 85.12 84 ALA A C 1
ATOM 662 O O . ALA A 1 84 ? 26.024 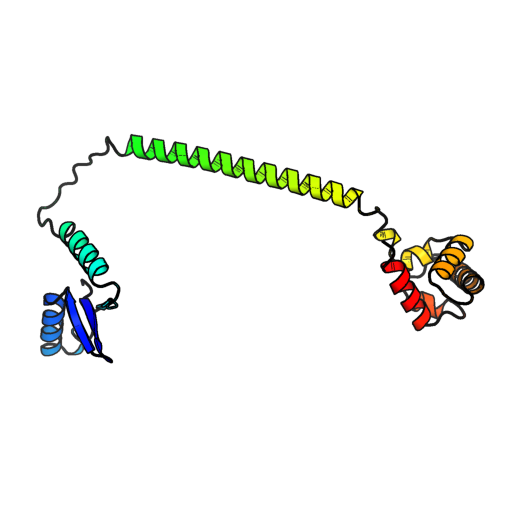20.436 -21.002 1.00 85.12 84 ALA A O 1
ATOM 663 N N . ASN A 1 85 ? 26.159 20.405 -23.229 1.00 90.56 85 ASN A N 1
ATOM 664 C CA . ASN A 1 85 ? 24.750 20.761 -23.418 1.00 90.56 85 ASN A CA 1
ATOM 665 C C . ASN A 1 85 ? 23.798 19.644 -22.952 1.00 90.56 85 ASN A C 1
ATOM 667 O O . ASN A 1 85 ? 22.771 19.919 -22.331 1.00 90.56 85 ASN A O 1
ATOM 671 N N . LEU A 1 86 ? 24.150 18.384 -23.228 1.00 90.88 86 LEU A N 1
ATOM 672 C CA . LEU A 1 86 ? 23.388 17.228 -22.760 1.00 90.88 86 LEU A CA 1
ATOM 673 C C . LEU A 1 86 ? 23.426 17.114 -21.236 1.00 90.88 86 LEU A C 1
ATOM 675 O O . LEU A 1 86 ? 22.382 16.885 -20.635 1.00 90.88 86 LEU A O 1
ATOM 679 N N . GLU A 1 87 ? 24.586 17.324 -20.622 1.00 91.69 87 GLU A N 1
ATOM 680 C CA . GLU A 1 87 ? 24.757 17.316 -19.169 1.00 91.69 87 GLU A CA 1
ATOM 681 C C . GLU A 1 87 ? 23.898 18.397 -18.504 1.00 91.69 87 GLU A C 1
ATOM 683 O O . GLU A 1 87 ? 23.099 18.081 -17.625 1.00 91.69 87 GLU A O 1
ATOM 688 N N . LEU A 1 88 ? 23.930 19.634 -19.016 1.00 92.75 88 LEU A N 1
ATOM 689 C CA . LEU A 1 88 ? 23.072 20.722 -18.532 1.00 92.75 88 LEU A CA 1
ATOM 690 C C . LEU A 1 88 ? 21.577 20.403 -18.671 1.00 92.75 88 LEU A C 1
ATOM 692 O O . LEU A 1 88 ? 20.779 20.711 -17.783 1.00 92.75 88 LEU A O 1
ATOM 696 N N . ARG A 1 89 ? 21.167 19.787 -19.787 1.00 94.38 89 ARG A N 1
ATOM 697 C CA . ARG A 1 89 ? 19.766 19.399 -19.995 1.00 94.38 89 ARG A CA 1
ATOM 698 C C . ARG A 1 89 ? 19.344 18.280 -19.044 1.00 94.38 89 ARG A C 1
ATOM 700 O O . ARG A 1 89 ? 18.230 18.333 -18.527 1.00 94.38 89 ARG A O 1
ATOM 707 N N . LEU A 1 90 ? 20.210 17.294 -18.821 1.00 94.81 90 LEU A N 1
ATOM 708 C CA . LEU A 1 90 ? 19.965 16.197 -17.886 1.00 94.81 90 LEU A CA 1
ATOM 709 C C . LEU A 1 90 ? 19.871 16.712 -16.452 1.00 94.81 90 LEU A C 1
ATOM 711 O O . LEU A 1 90 ? 18.927 16.362 -15.751 1.00 94.81 90 LEU A O 1
ATOM 715 N N . GLU A 1 91 ? 20.784 17.588 -16.037 1.00 94.88 91 GLU A N 1
ATOM 716 C CA . GLU A 1 91 ? 20.763 18.194 -14.706 1.00 94.88 91 GLU A CA 1
ATOM 717 C C . GLU A 1 91 ? 19.489 19.018 -14.488 1.00 94.88 91 GLU A C 1
ATOM 719 O O . GLU A 1 91 ? 18.832 18.896 -13.452 1.00 94.88 91 GLU A O 1
ATOM 724 N N . LYS A 1 92 ? 19.072 19.797 -15.494 1.00 95.69 92 LYS A N 1
ATOM 725 C CA . LYS A 1 92 ? 17.809 20.537 -15.440 1.00 95.69 92 LYS A CA 1
ATOM 726 C C . LYS A 1 92 ? 16.608 19.603 -15.267 1.00 95.69 92 LYS A C 1
ATOM 728 O O . LYS A 1 92 ? 15.816 19.818 -14.353 1.00 95.69 92 LYS A O 1
ATOM 733 N N . GLN A 1 93 ? 16.489 18.560 -16.094 1.00 94.31 93 GLN A N 1
ATOM 734 C CA . GLN A 1 93 ? 15.377 17.607 -15.986 1.00 94.31 93 GLN A CA 1
ATOM 735 C C . GLN A 1 93 ? 15.396 16.840 -14.662 1.00 94.31 93 GLN A C 1
ATOM 737 O O . GLN A 1 93 ? 14.344 16.589 -14.079 1.00 94.31 93 GLN A O 1
ATOM 742 N N . PHE A 1 94 ? 16.580 16.501 -14.154 1.00 96.31 94 PHE A N 1
ATOM 743 C CA . PHE A 1 94 ? 16.724 15.833 -12.868 1.00 96.31 94 PHE A CA 1
ATOM 744 C C . PHE A 1 94 ? 16.262 16.724 -11.710 1.00 96.31 94 PHE A C 1
ATOM 746 O O . PHE A 1 94 ? 15.553 16.264 -10.815 1.00 96.31 94 PHE A O 1
ATOM 753 N N . ASN A 1 95 ? 16.619 18.009 -11.740 1.00 95.94 95 ASN A N 1
ATOM 754 C CA . ASN A 1 95 ? 16.194 18.973 -10.731 1.00 95.94 95 ASN A CA 1
ATOM 755 C C . ASN A 1 95 ? 14.683 19.245 -10.788 1.00 95.94 95 ASN A C 1
ATOM 757 O O . ASN A 1 95 ? 14.043 19.288 -9.737 1.00 95.94 95 ASN A O 1
ATOM 761 N N . GLU A 1 96 ? 14.104 19.358 -11.988 1.00 95.12 96 GLU A N 1
ATOM 762 C CA . GLU A 1 96 ? 12.652 19.467 -12.186 1.00 95.12 96 GLU A CA 1
ATOM 763 C C . GLU A 1 96 ? 11.931 18.239 -11.609 1.00 95.12 96 GLU A C 1
ATOM 765 O O . GLU A 1 96 ? 11.078 18.384 -10.733 1.00 95.12 96 GLU A O 1
ATOM 770 N N . PHE A 1 97 ? 12.358 17.028 -11.977 1.00 95.94 97 PHE A N 1
ATOM 771 C CA . PHE A 1 97 ? 11.779 15.779 -11.475 1.00 95.94 97 PHE A CA 1
ATOM 772 C C . PHE A 1 97 ? 11.896 15.637 -9.950 1.00 95.94 97 PHE A C 1
ATOM 774 O O . PHE A 1 97 ? 10.944 15.259 -9.268 1.00 95.94 97 PHE A O 1
ATOM 781 N N . LYS A 1 98 ? 13.054 15.989 -9.378 1.00 95.94 98 LYS A N 1
ATOM 782 C CA . LYS A 1 98 ? 13.255 15.993 -7.924 1.00 95.94 98 LYS A CA 1
ATOM 783 C C . LYS A 1 98 ? 12.298 16.964 -7.232 1.00 95.94 98 LYS A C 1
ATOM 785 O O . LYS A 1 98 ? 11.771 16.635 -6.170 1.00 95.94 98 LYS A O 1
ATOM 790 N N . SER A 1 99 ? 12.084 18.147 -7.810 1.00 93.81 99 SER A N 1
ATOM 791 C CA . SER A 1 99 ? 11.155 19.137 -7.258 1.00 93.81 99 SER A CA 1
ATOM 792 C C . SER A 1 99 ? 9.702 18.659 -7.313 1.00 93.81 99 SER A C 1
ATOM 794 O O . SER A 1 99 ? 8.990 18.790 -6.318 1.00 93.81 99 SER A O 1
ATOM 796 N N . GLU A 1 100 ? 9.302 18.007 -8.407 1.00 94.88 100 GLU A N 1
ATOM 797 C CA . GLU A 1 100 ? 7.967 17.431 -8.585 1.00 94.88 100 GLU A CA 1
ATOM 798 C C . GLU A 1 100 ? 7.703 16.310 -7.572 1.00 94.88 100 GLU A C 1
ATOM 800 O O . GLU A 1 100 ? 6.704 16.357 -6.857 1.00 94.88 100 GLU A O 1
ATOM 805 N N . ILE A 1 101 ? 8.653 15.383 -7.389 1.00 94.62 101 ILE A N 1
ATOM 806 C CA . ILE A 1 101 ? 8.557 14.333 -6.361 1.00 94.62 101 ILE A CA 1
ATOM 807 C C . ILE A 1 101 ? 8.382 14.935 -4.965 1.00 94.62 101 ILE A C 1
ATOM 809 O O . ILE A 1 101 ? 7.559 14.462 -4.179 1.00 94.62 101 ILE A O 1
ATOM 813 N N . LEU A 1 102 ? 9.181 15.947 -4.616 1.00 93.94 102 LEU A N 1
ATOM 814 C CA . LEU A 1 102 ? 9.102 16.568 -3.293 1.00 93.94 102 LEU A CA 1
ATOM 815 C C . LEU A 1 102 ? 7.751 17.259 -3.083 1.00 93.94 102 LEU A C 1
ATOM 817 O O . LEU A 1 102 ? 7.174 17.152 -2.000 1.00 93.94 102 LEU A O 1
ATOM 821 N N . GLN A 1 103 ? 7.222 17.917 -4.113 1.00 93.69 103 GLN A N 1
ATOM 822 C CA . GLN A 1 103 ? 5.916 18.562 -4.068 1.00 93.69 103 GLN A CA 1
ATOM 823 C C . GLN A 1 103 ? 4.771 17.541 -3.970 1.00 93.69 103 GLN A C 1
ATOM 825 O O . GLN A 1 103 ? 3.853 17.723 -3.165 1.00 93.69 103 GLN A O 1
ATOM 830 N N . GLU A 1 104 ? 4.824 16.445 -4.728 1.00 91.62 104 GLU A N 1
ATOM 831 C CA . GLU A 1 104 ? 3.852 15.350 -4.637 1.00 91.62 104 GLU A CA 1
ATOM 832 C C . GLU A 1 104 ? 3.867 14.683 -3.260 1.00 91.62 104 GLU A C 1
ATOM 834 O O . GLU A 1 104 ? 2.811 14.409 -2.688 1.00 91.62 104 GLU A O 1
ATOM 839 N N . ARG A 1 105 ? 5.052 14.478 -2.674 1.00 93.25 105 ARG A N 1
ATOM 840 C CA . ARG A 1 105 ? 5.180 13.966 -1.302 1.00 93.25 105 ARG A CA 1
ATOM 841 C C . ARG A 1 105 ? 4.519 14.904 -0.299 1.00 93.25 105 ARG A C 1
ATOM 843 O O . ARG A 1 105 ? 3.676 14.465 0.470 1.00 93.25 105 ARG A O 1
ATOM 850 N N . GLN A 1 106 ? 4.826 16.200 -0.351 1.00 91.69 106 GLN A N 1
ATOM 851 C CA . GLN A 1 106 ? 4.240 17.188 0.564 1.00 91.69 106 GLN A CA 1
ATOM 852 C C . GLN A 1 106 ? 2.718 17.317 0.404 1.00 91.69 106 GLN A C 1
ATOM 854 O O . GLN A 1 106 ? 1.981 17.449 1.385 1.00 91.69 106 GLN A O 1
ATOM 859 N N . THR A 1 107 ? 2.220 17.276 -0.832 1.00 93.25 107 THR A N 1
ATOM 860 C CA . THR A 1 107 ? 0.775 17.313 -1.098 1.00 93.25 107 THR A CA 1
ATOM 861 C C . THR A 1 107 ? 0.084 16.032 -0.645 1.00 93.25 107 THR A C 1
ATOM 863 O O . THR A 1 107 ? -1.007 16.099 -0.086 1.00 93.25 107 THR A O 1
ATOM 866 N N . THR A 1 108 ? 0.716 14.873 -0.812 1.00 91.12 108 THR A N 1
ATOM 867 C CA . THR A 1 108 ? 0.210 13.603 -0.279 1.00 91.12 108 THR A CA 1
ATOM 868 C C . THR A 1 108 ? 0.192 13.618 1.246 1.00 91.12 108 THR A C 1
ATOM 870 O O . THR A 1 108 ? -0.842 13.324 1.836 1.00 91.12 108 THR A O 1
ATOM 873 N N . ASP A 1 109 ? 1.276 14.052 1.890 1.00 91.44 109 ASP A N 1
ATOM 874 C CA . ASP A 1 109 ? 1.375 14.132 3.350 1.00 91.44 109 ASP A CA 1
ATOM 875 C C . ASP A 1 109 ? 0.345 15.103 3.941 1.00 91.44 109 ASP A C 1
ATOM 877 O O . ASP A 1 109 ? -0.269 14.822 4.968 1.00 91.44 109 ASP A O 1
ATOM 881 N N . SER A 1 110 ? 0.115 16.249 3.296 1.00 89.00 110 SER A N 1
ATOM 882 C CA . SER A 1 110 ? -0.906 17.206 3.743 1.00 89.00 110 SER A CA 1
ATOM 883 C C . SER A 1 110 ? -2.326 16.670 3.558 1.00 89.00 110 SER A C 1
ATOM 885 O O . SER A 1 110 ? -3.136 16.806 4.474 1.00 89.00 110 SER A O 1
ATOM 887 N N . LYS A 1 111 ? -2.624 16.006 2.434 1.00 89.69 111 LYS A N 1
ATOM 888 C CA . LYS A 1 111 ? -3.907 15.316 2.223 1.00 89.69 111 LYS A CA 1
ATOM 889 C C . LYS A 1 111 ? -4.117 14.198 3.242 1.00 89.69 111 LYS A C 1
ATOM 891 O O . LYS A 1 111 ? -5.207 14.088 3.790 1.00 89.69 111 LYS A O 1
ATOM 896 N N . LEU A 1 112 ? -3.085 13.408 3.539 1.00 86.81 112 LEU A N 1
ATOM 897 C CA . LEU A 1 112 ? -3.145 12.364 4.561 1.00 86.81 112 LEU A CA 1
ATOM 898 C C . LEU A 1 112 ? -3.411 12.950 5.945 1.00 86.81 112 LEU A C 1
ATOM 900 O O . LEU A 1 112 ? -4.313 12.475 6.618 1.00 86.81 112 LEU A O 1
ATOM 904 N N . LYS A 1 113 ? -2.723 14.027 6.339 1.00 85.62 113 LYS A N 1
ATOM 905 C CA . LYS A 1 113 ? -2.992 14.721 7.611 1.00 85.62 113 LYS A CA 1
ATOM 906 C C . LYS A 1 113 ? -4.405 15.298 7.681 1.00 85.62 113 LYS A C 1
ATOM 908 O O . LYS A 1 113 ? -5.027 15.296 8.737 1.00 85.62 113 LYS A O 1
ATOM 913 N N . GLN A 1 114 ? -4.932 15.814 6.571 1.00 84.94 114 GLN A N 1
ATOM 914 C CA . GLN A 1 114 ? -6.320 16.275 6.512 1.00 84.94 114 GLN A CA 1
ATOM 915 C C . GLN A 1 114 ? -7.300 15.113 6.680 1.00 84.94 114 GLN A C 1
ATOM 917 O O . GLN A 1 114 ? -8.241 15.238 7.455 1.00 84.94 114 GLN A O 1
ATOM 922 N N . LEU A 1 115 ? -7.062 13.981 6.013 1.00 80.56 115 LEU A N 1
ATOM 923 C CA . LEU A 1 115 ? -7.853 12.764 6.206 1.00 80.56 115 LEU A CA 1
ATOM 924 C C . LEU A 1 115 ? -7.755 12.253 7.646 1.00 80.56 115 LEU A C 1
ATOM 926 O O . LEU A 1 115 ? -8.775 11.918 8.231 1.00 80.56 115 LEU A O 1
ATOM 930 N N . GLU A 1 116 ? -6.566 12.257 8.241 1.00 72.69 116 GLU A N 1
ATOM 931 C CA . GLU A 1 116 ? -6.335 11.862 9.632 1.00 72.69 116 GLU A CA 1
ATOM 932 C C . GLU A 1 116 ? -7.094 12.751 10.628 1.00 72.69 116 GLU A C 1
ATOM 934 O O . GLU A 1 116 ? -7.596 12.254 11.627 1.00 72.69 116 GLU A O 1
ATOM 939 N N . ASN A 1 117 ? -7.241 14.046 10.340 1.00 74.12 117 ASN A N 1
ATOM 940 C CA . ASN A 1 117 ? -8.047 14.957 11.160 1.00 74.12 117 ASN A CA 1
ATOM 941 C C . ASN A 1 117 ? -9.562 14.800 10.939 1.00 74.12 117 ASN A C 1
ATOM 943 O O . ASN A 1 117 ? -10.347 15.181 11.806 1.00 74.12 117 ASN A O 1
ATOM 947 N N . LEU A 1 118 ? -9.978 14.299 9.771 1.00 69.88 118 LEU A N 1
ATOM 948 C CA . LEU A 1 118 ? -11.384 14.038 9.441 1.00 69.88 118 LEU A CA 1
ATOM 949 C C . LEU A 1 118 ? -11.850 12.668 9.930 1.00 69.88 118 LEU A C 1
ATOM 951 O O . LEU A 1 118 ? -13.038 12.488 10.186 1.00 69.88 118 LEU A O 1
ATOM 955 N N . ILE A 1 119 ? -10.932 11.713 10.066 1.00 61.22 119 ILE A N 1
ATOM 956 C CA . ILE A 1 119 ? -11.172 10.479 10.797 1.00 61.22 119 ILE A CA 1
ATOM 957 C C . ILE A 1 119 ? -11.208 10.878 12.276 1.00 61.22 119 ILE A C 1
ATOM 959 O O . ILE A 1 119 ? -10.205 11.366 12.798 1.00 61.22 119 ILE A O 1
ATOM 963 N N . PRO A 1 120 ? -12.336 10.709 12.987 1.00 56.12 120 PRO A N 1
ATOM 964 C CA . PRO A 1 120 ? -12.333 10.880 14.429 1.00 56.12 120 PRO A CA 1
ATOM 965 C C . PRO A 1 120 ? -11.209 10.006 14.995 1.00 56.12 120 PRO A C 1
ATOM 967 O O . PRO A 1 120 ? -11.141 8.823 14.659 1.00 56.12 120 PRO A O 1
ATOM 970 N N . GLN A 1 121 ? -10.358 10.550 15.871 1.00 51.41 121 GLN A N 1
ATOM 971 C CA . GLN A 1 121 ? -9.284 9.859 16.625 1.00 51.41 121 GLN A CA 1
ATOM 972 C C . GLN A 1 121 ? -9.797 8.702 17.522 1.00 51.41 121 GLN A C 1
ATOM 974 O O . GLN A 1 121 ? -9.140 8.235 18.446 1.00 51.41 121 GLN A O 1
ATOM 979 N N . ASN A 1 122 ? -11.002 8.220 17.243 1.00 50.38 122 ASN A N 1
ATOM 980 C CA . ASN A 1 122 ? -11.762 7.231 17.961 1.00 50.38 122 ASN A CA 1
ATOM 981 C C . ASN A 1 122 ? -11.582 5.836 17.354 1.00 50.38 122 ASN A C 1
ATOM 983 O O . ASN A 1 122 ? -12.336 4.948 17.719 1.00 50.38 122 ASN A O 1
ATOM 987 N N . SER A 1 123 ? -10.639 5.588 16.439 1.00 51.59 123 SER A N 1
ATOM 988 C CA . SER A 1 123 ? -10.44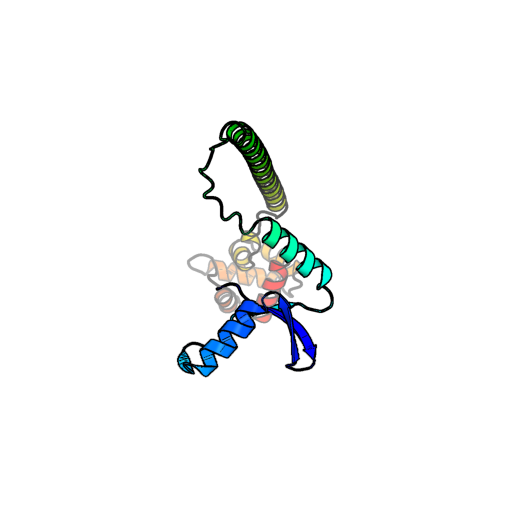1 4.235 15.891 1.00 51.59 123 SER A CA 1
ATOM 989 C C . SER A 1 123 ? -10.100 3.220 16.996 1.00 51.59 123 SER A C 1
ATOM 991 O O . SER A 1 123 ? -10.638 2.115 16.990 1.00 51.59 123 SER A O 1
ATOM 993 N N . GLU A 1 124 ? -9.364 3.613 18.042 1.00 48.50 124 GLU A N 1
ATOM 994 C CA . GLU A 1 124 ? -9.174 2.780 19.246 1.00 48.50 124 GLU A CA 1
ATOM 995 C C . GLU A 1 124 ? -10.402 2.752 20.182 1.00 48.50 124 GLU A C 1
ATOM 997 O O . GLU A 1 124 ? -10.632 1.778 20.901 1.00 48.50 124 GLU A O 1
ATOM 1002 N N . GLN A 1 125 ? -11.244 3.787 20.131 1.00 50.91 125 GLN A N 1
ATOM 1003 C CA . GLN A 1 125 ? -12.517 3.892 20.865 1.00 50.91 125 GLN A CA 1
ATOM 1004 C C . GLN A 1 125 ? -13.700 3.270 20.099 1.00 50.91 125 GLN A C 1
ATOM 1006 O O . GLN A 1 125 ? -14.817 3.221 20.609 1.00 50.91 125 GLN A O 1
ATOM 1011 N N . SER A 1 126 ? -13.471 2.795 18.875 1.00 57.72 126 SER A N 1
ATOM 1012 C CA . SER A 1 126 ? -14.466 2.131 18.033 1.00 57.72 126 SER A CA 1
ATOM 1013 C C . SER A 1 126 ? -14.489 0.630 18.275 1.00 57.72 126 SER A C 1
ATOM 1015 O O . SER A 1 126 ? -15.480 -0.021 17.959 1.00 57.72 126 SER A O 1
ATOM 1017 N N . ASN A 1 127 ? -13.434 0.074 18.890 1.00 77.69 127 ASN A N 1
ATOM 1018 C CA . ASN A 1 127 ? -13.407 -1.343 19.199 1.00 77.69 127 ASN A CA 1
ATOM 1019 C C . ASN A 1 127 ? -14.502 -1.649 20.238 1.00 77.69 127 ASN A C 1
ATOM 1021 O O . ASN A 1 127 ? -14.436 -1.138 21.366 1.00 77.69 127 ASN A O 1
ATOM 1025 N N . PRO A 1 128 ? -15.498 -2.486 19.897 1.00 84.06 128 PRO A N 1
ATOM 1026 C CA . PRO A 1 128 ? -16.614 -2.781 20.781 1.00 84.06 128 PRO A CA 1
ATOM 1027 C C . PRO A 1 128 ? -16.161 -3.292 22.153 1.00 84.06 128 PRO A C 1
ATOM 1029 O O . PRO A 1 128 ? -16.759 -2.938 23.165 1.00 84.06 128 PRO A O 1
ATOM 1032 N N . LEU A 1 129 ? -15.061 -4.051 22.213 1.00 86.88 129 LEU A N 1
ATOM 1033 C CA . LEU A 1 129 ? -14.482 -4.540 23.468 1.00 86.88 129 LEU A CA 1
ATOM 1034 C C . LEU A 1 129 ? -13.929 -3.410 24.350 1.00 86.88 129 LEU A C 1
ATOM 1036 O O . LEU A 1 129 ? -14.172 -3.397 25.555 1.00 86.88 129 LEU A O 1
ATOM 1040 N N . SER A 1 130 ? -13.238 -2.434 23.752 1.00 84.69 130 SER A N 1
ATOM 1041 C CA . SER A 1 130 ? -12.725 -1.252 24.462 1.00 84.69 130 SER A CA 1
ATOM 1042 C C . SER A 1 130 ? -13.874 -0.429 25.050 1.00 84.69 130 SER A C 1
ATOM 1044 O O . SER A 1 130 ? -13.826 0.002 26.202 1.00 84.69 130 SER A O 1
ATOM 1046 N N . LEU A 1 131 ? -14.972 -0.299 24.303 1.00 85.56 131 LEU A N 1
ATOM 1047 C CA . LEU A 1 131 ? -16.196 0.358 24.766 1.00 85.56 131 LEU A CA 1
ATOM 1048 C C . LEU A 1 131 ? -16.870 -0.400 25.915 1.00 85.56 131 LEU A C 1
ATOM 1050 O O . LEU A 1 131 ? -17.290 0.215 26.891 1.00 85.56 131 LEU A O 1
ATOM 1054 N N . LEU A 1 132 ? -16.945 -1.731 25.846 1.00 87.19 132 LEU A N 1
ATOM 1055 C CA . LEU A 1 132 ? -17.459 -2.546 26.953 1.00 87.19 132 LEU A CA 1
ATOM 1056 C C . LEU A 1 132 ? -16.609 -2.392 28.226 1.00 87.19 132 LEU A C 1
ATOM 1058 O O . LEU A 1 132 ? -17.152 -2.409 29.332 1.00 87.19 132 LEU A O 1
ATOM 1062 N N . ASN A 1 133 ? -15.296 -2.207 28.074 1.00 88.50 133 ASN A N 1
ATOM 1063 C CA . ASN A 1 133 ? -14.367 -2.030 29.187 1.00 88.50 133 ASN A CA 1
ATOM 1064 C C . ASN A 1 133 ? -14.355 -0.605 29.755 1.00 88.50 133 ASN A C 1
ATOM 1066 O O . ASN A 1 133 ? -14.188 -0.460 30.962 1.00 88.50 133 ASN A O 1
ATOM 1070 N N . SER A 1 134 ? -14.608 0.430 28.952 1.00 85.94 134 SER A N 1
ATOM 1071 C CA . SER A 1 134 ? -14.484 1.840 29.367 1.00 85.94 134 SER A CA 1
ATOM 1072 C C . SER A 1 134 ? -15.800 2.524 29.752 1.00 85.94 134 SER A C 1
ATOM 1074 O O . SER A 1 134 ? -15.804 3.340 30.671 1.00 85.94 134 SER A O 1
ATOM 1076 N N . LEU A 1 135 ? -16.924 2.192 29.105 1.00 86.50 135 LEU A N 1
ATOM 1077 C CA . LEU A 1 135 ? -18.178 2.937 29.276 1.00 86.50 135 LEU A CA 1
ATOM 1078 C C . LEU A 1 135 ? -18.778 2.787 30.682 1.00 86.50 135 LEU A C 1
ATOM 1080 O O . LEU A 1 135 ? -18.680 1.731 31.323 1.00 86.50 135 LEU A O 1
ATOM 1084 N N . ASP A 1 136 ? -19.448 3.842 31.149 1.00 87.81 136 ASP A N 1
ATOM 1085 C CA . ASP A 1 136 ? -20.246 3.795 32.375 1.00 87.81 136 ASP A CA 1
ATOM 1086 C C . ASP A 1 136 ? -21.631 3.178 32.116 1.00 87.81 136 ASP A C 1
ATOM 1088 O O . ASP A 1 136 ? -22.112 3.141 30.983 1.00 87.81 136 ASP A O 1
ATOM 1092 N N . LYS A 1 137 ? -22.301 2.691 33.162 1.00 89.00 137 LYS A N 1
ATOM 1093 C CA . LYS A 1 137 ? -23.577 1.964 33.078 1.00 89.00 137 LYS A CA 1
ATOM 1094 C C . LYS A 1 137 ? -24.639 2.703 32.252 1.00 89.00 137 LYS A C 1
ATOM 1096 O O . LYS A 1 137 ? -25.328 2.079 31.441 1.00 89.00 137 LYS A O 1
ATOM 1101 N N . ASP A 1 138 ? -24.769 4.014 32.444 1.00 86.88 138 ASP A N 1
ATOM 1102 C CA . ASP A 1 138 ? -25.771 4.832 31.753 1.00 86.88 138 ASP A CA 1
ATOM 1103 C C . ASP A 1 138 ? -25.393 5.123 30.293 1.00 86.88 138 ASP A C 1
ATOM 1105 O O . ASP A 1 138 ? -26.260 5.314 29.442 1.00 86.88 138 ASP A O 1
ATOM 1109 N N . GLU A 1 139 ? -24.103 5.134 29.966 1.00 86.94 139 GLU A N 1
ATOM 1110 C CA . GLU A 1 139 ? -23.630 5.264 28.585 1.00 86.94 139 GLU A CA 1
ATOM 1111 C C . GLU A 1 139 ? -23.776 3.950 27.822 1.00 86.94 139 GLU A C 1
ATOM 1113 O O . GLU A 1 139 ? -24.245 3.942 26.681 1.00 86.94 139 GLU A O 1
ATOM 1118 N N . LEU A 1 140 ? -23.452 2.836 28.481 1.00 88.75 140 LEU A N 1
ATOM 1119 C CA . LEU A 1 140 ? -23.630 1.479 27.978 1.00 88.75 140 LEU A CA 1
ATOM 1120 C C . LEU A 1 140 ? -25.103 1.210 27.656 1.00 88.75 140 LEU A C 1
ATOM 1122 O O . LEU A 1 140 ? -25.410 0.708 26.575 1.00 88.75 140 LEU A O 1
ATOM 1126 N N . SER A 1 141 ? -26.029 1.605 28.537 1.00 89.44 141 SER A N 1
ATOM 1127 C CA . SER A 1 141 ? -27.468 1.445 28.293 1.00 89.44 141 SER A CA 1
ATOM 1128 C C . SER A 1 141 ? -27.928 2.246 27.072 1.00 89.44 141 SER A C 1
ATOM 1130 O O . SER A 1 141 ? -28.567 1.678 26.184 1.00 89.44 141 SER A O 1
ATOM 1132 N N . ARG A 1 142 ? -27.530 3.521 26.954 1.00 86.75 142 ARG A N 1
ATOM 1133 C CA . ARG A 1 142 ? -27.834 4.367 25.788 1.00 86.75 142 ARG A CA 1
ATOM 1134 C C . ARG A 1 142 ? -27.268 3.782 24.493 1.00 86.75 142 ARG A C 1
ATOM 1136 O O . ARG A 1 142 ? -27.952 3.787 23.469 1.00 86.75 142 ARG A O 1
ATOM 1143 N N . LYS A 1 143 ? -26.040 3.259 24.515 1.00 87.12 143 LYS A N 1
ATOM 1144 C CA . LYS A 1 143 ? -25.384 2.697 23.324 1.00 87.12 143 LYS A CA 1
ATOM 1145 C C . LYS A 1 143 ? -26.021 1.373 22.888 1.00 87.12 143 LYS A C 1
ATOM 1147 O O . LYS A 1 143 ? -26.317 1.190 21.707 1.00 87.12 143 LYS A O 1
ATOM 1152 N N . LEU A 1 144 ? -26.349 0.497 23.838 1.00 88.06 144 LEU A N 1
ATOM 1153 C CA . LEU A 1 144 ? -27.088 -0.744 23.581 1.00 88.06 144 LEU A CA 1
ATOM 1154 C C . LEU A 1 144 ? -28.520 -0.477 23.080 1.00 88.06 144 LEU A C 1
ATOM 1156 O O . LEU A 1 144 ? -28.994 -1.178 22.187 1.00 88.06 144 LEU A O 1
ATOM 1160 N N . GLN A 1 145 ? -29.195 0.561 23.594 1.00 88.62 145 GLN A N 1
ATOM 1161 C CA . GLN A 1 145 ? -30.508 0.995 23.095 1.00 88.62 145 GLN A CA 1
ATOM 1162 C C . GLN A 1 145 ? -30.436 1.458 21.635 1.00 88.62 145 GLN A C 1
ATOM 1164 O O . GLN A 1 145 ? -31.270 1.051 20.825 1.00 88.62 145 GLN A O 1
ATOM 1169 N N . ARG A 1 146 ? -29.417 2.253 21.274 1.00 85.94 146 ARG A N 1
ATOM 1170 C CA . ARG A 1 146 ? -29.177 2.672 19.878 1.00 85.94 146 ARG A CA 1
ATOM 1171 C C . ARG A 1 146 ? -28.951 1.482 18.944 1.00 85.94 146 ARG A C 1
ATOM 1173 O O . ARG A 1 146 ? -29.411 1.513 17.811 1.00 85.94 146 ARG A O 1
ATOM 1180 N N . SER A 1 147 ? -28.356 0.411 19.465 1.00 85.38 147 SER A N 1
ATOM 1181 C CA . SER A 1 147 ? -28.098 -0.848 18.744 1.00 85.38 147 SER A CA 1
ATOM 1182 C C . SER A 1 147 ? -29.323 -1.774 18.673 1.00 85.38 147 SER A C 1
ATOM 1184 O O . SER A 1 147 ? -29.205 -2.943 18.323 1.00 85.38 147 SER A O 1
ATOM 1186 N N . ARG A 1 148 ? -30.513 -1.285 19.058 1.00 83.94 148 ARG A N 1
ATOM 1187 C CA . ARG A 1 148 ? -31.797 -2.012 19.011 1.00 83.94 148 ARG A CA 1
ATOM 1188 C C . ARG A 1 148 ? -31.824 -3.314 19.831 1.00 83.94 148 ARG A C 1
ATOM 1190 O O . ARG A 1 148 ? -32.635 -4.204 19.567 1.00 83.94 148 ARG A O 1
ATOM 1197 N N . ILE A 1 149 ? -30.991 -3.419 20.869 1.00 85.38 149 ILE A N 1
ATOM 1198 C CA . ILE A 1 149 ? -30.935 -4.597 21.745 1.00 85.38 149 ILE A CA 1
ATOM 1199 C C . ILE A 1 149 ? -32.054 -4.526 22.789 1.00 85.38 149 ILE A C 1
ATOM 1201 O O . ILE A 1 149 ? -32.182 -3.565 23.552 1.00 85.38 149 ILE A O 1
ATOM 1205 N N . ARG A 1 150 ? -32.879 -5.577 22.852 1.00 82.38 150 ARG A N 1
ATOM 1206 C CA . ARG A 1 150 ? -33.970 -5.681 23.833 1.00 82.38 150 ARG A CA 1
ATOM 1207 C C . ARG A 1 150 ? -33.402 -5.837 25.245 1.00 82.38 150 ARG A C 1
ATOM 1209 O O . ARG A 1 150 ? -32.528 -6.663 25.475 1.00 82.38 150 ARG A O 1
ATOM 1216 N N . GLY A 1 151 ? -33.932 -5.074 26.202 1.00 84.44 151 GLY A N 1
ATOM 1217 C CA . GLY A 1 151 ? -33.487 -5.144 27.599 1.00 84.44 151 GLY A CA 1
ATOM 1218 C C . GLY A 1 151 ? -32.120 -4.500 27.865 1.00 84.44 151 GLY A C 1
ATOM 1219 O O . GLY A 1 151 ? -31.469 -4.867 28.841 1.00 84.44 151 GLY A O 1
ATOM 1220 N N . ALA A 1 152 ? -31.709 -3.538 27.031 1.00 86.75 152 ALA A N 1
ATOM 1221 C CA . ALA A 1 152 ? -30.434 -2.821 27.112 1.00 86.75 152 ALA A CA 1
ATOM 1222 C C . ALA A 1 152 ? -30.058 -2.322 28.521 1.00 86.75 152 ALA A C 1
ATOM 1224 O O . ALA A 1 152 ? -28.902 -2.418 28.908 1.00 86.75 152 ALA A O 1
ATOM 1225 N N . GLU A 1 153 ? -31.015 -1.849 29.323 1.00 87.25 153 GLU A N 1
ATOM 1226 C CA . GLU A 1 153 ? -30.756 -1.383 30.696 1.00 87.25 153 GLU A CA 1
ATOM 1227 C C . GLU A 1 153 ? -30.336 -2.510 31.649 1.00 87.25 153 GLU A C 1
ATOM 1229 O O . GLU A 1 153 ? -29.428 -2.340 32.466 1.00 87.25 153 GLU A O 1
ATOM 1234 N N . LYS A 1 154 ? -30.986 -3.676 31.539 1.00 89.44 154 LYS A N 1
ATOM 1235 C CA . LYS A 1 154 ? -30.641 -4.858 32.339 1.00 89.44 154 LYS A CA 1
ATOM 1236 C C . LYS A 1 154 ? -29.291 -5.408 31.899 1.00 89.44 154 LYS A C 1
ATOM 1238 O O . LYS A 1 154 ? -28.445 -5.668 32.74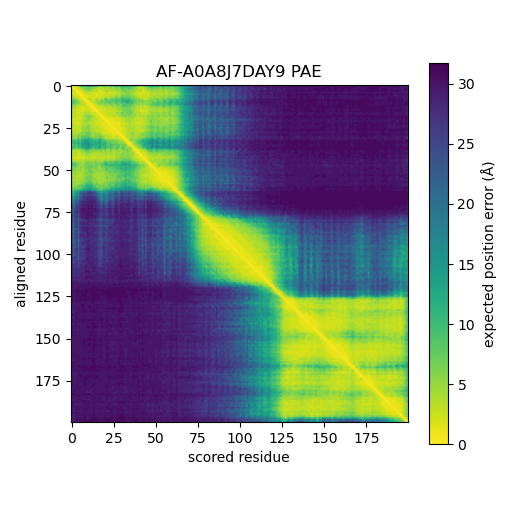4 1.00 89.44 154 LYS A O 1
ATOM 1243 N N . LEU A 1 155 ? -29.075 -5.494 30.586 1.00 88.44 155 LEU A N 1
ATOM 1244 C CA . LEU A 1 155 ? -27.819 -5.969 30.019 1.00 88.44 155 LEU A CA 1
ATOM 1245 C C . LEU A 1 155 ? -26.644 -5.046 30.379 1.00 88.44 155 LEU A C 1
ATOM 1247 O O . LEU A 1 155 ? -25.595 -5.533 30.775 1.00 88.44 155 LEU A O 1
ATOM 1251 N N . ALA A 1 156 ? -26.829 -3.725 30.327 1.00 90.19 156 ALA A N 1
ATOM 1252 C CA . ALA A 1 156 ? -25.821 -2.756 30.758 1.00 90.19 156 ALA A CA 1
ATOM 1253 C C . ALA A 1 156 ? -25.440 -2.939 32.233 1.00 90.19 156 ALA A C 1
ATOM 1255 O O . ALA A 1 156 ? -24.260 -2.904 32.577 1.00 90.19 156 ALA A O 1
ATOM 1256 N N . LYS A 1 157 ? -26.431 -3.178 33.103 1.00 90.88 157 LYS A N 1
ATOM 1257 C CA . LYS A 1 157 ? -26.186 -3.486 34.515 1.00 90.88 157 LYS A CA 1
ATOM 1258 C C . LYS A 1 157 ? -25.409 -4.796 34.673 1.00 90.88 157 LYS A C 1
ATOM 1260 O O . LYS A 1 157 ? -24.422 -4.816 35.398 1.00 90.88 157 LYS A O 1
ATOM 1265 N N . ASP A 1 158 ? -25.821 -5.851 33.973 1.00 89.94 158 ASP A N 1
ATOM 1266 C CA . ASP A 1 158 ? -25.171 -7.163 34.035 1.00 89.94 158 ASP A CA 1
ATOM 1267 C C . ASP A 1 158 ? -23.712 -7.095 33.531 1.00 89.94 158 ASP A C 1
ATOM 1269 O O . ASP A 1 158 ? -22.828 -7.690 34.148 1.00 89.94 158 ASP A O 1
ATOM 1273 N N . ILE A 1 159 ? -23.434 -6.322 32.471 1.00 89.94 159 ILE A N 1
ATOM 1274 C CA . ILE A 1 159 ? -22.076 -6.066 31.952 1.00 89.94 159 ILE A CA 1
ATOM 1275 C C . ILE A 1 159 ? -21.237 -5.303 32.979 1.00 89.94 159 ILE A C 1
ATOM 1277 O O . ILE A 1 159 ? -20.121 -5.716 33.294 1.00 89.94 159 ILE A O 1
ATOM 1281 N N . PHE A 1 160 ? -21.774 -4.217 33.536 1.00 89.94 160 PHE A N 1
ATOM 1282 C CA . PHE A 1 160 ? -21.076 -3.396 34.524 1.00 89.94 160 PHE A CA 1
ATOM 1283 C C . PHE A 1 160 ? -20.749 -4.185 35.803 1.00 89.94 160 PHE A C 1
ATOM 1285 O O . PHE A 1 160 ? -19.628 -4.122 36.315 1.00 89.94 160 PHE A O 1
ATOM 1292 N N . ASP A 1 161 ? -21.700 -4.982 36.295 1.00 89.88 161 ASP A N 1
ATOM 1293 C CA . ASP A 1 161 ? -21.523 -5.826 37.478 1.00 89.88 161 ASP A CA 1
ATOM 1294 C C . ASP A 1 161 ? -20.536 -6.979 37.213 1.00 89.88 161 ASP A C 1
ATOM 1296 O O . ASP A 1 161 ? -19.746 -7.325 38.094 1.00 89.88 161 ASP A O 1
ATOM 1300 N N . ALA A 1 162 ? -20.544 -7.569 36.010 1.00 88.75 162 ALA A N 1
ATOM 1301 C CA . ALA A 1 162 ? -19.576 -8.590 35.604 1.00 88.75 162 ALA A CA 1
ATOM 1302 C C . ALA A 1 162 ? -18.156 -8.018 35.500 1.00 88.75 162 ALA A C 1
ATOM 1304 O O . ALA A 1 162 ? -17.214 -8.631 36.005 1.00 88.75 162 ALA A O 1
ATOM 1305 N N . ARG A 1 163 ? -18.014 -6.814 34.930 1.00 89.50 163 ARG A N 1
ATOM 1306 C CA . ARG A 1 163 ? -16.742 -6.091 34.827 1.00 89.50 163 ARG A CA 1
ATOM 1307 C C . ARG A 1 163 ? -16.132 -5.844 36.207 1.00 89.50 163 ARG A C 1
ATOM 1309 O O . ARG A 1 163 ? -14.982 -6.194 36.438 1.00 89.50 163 ARG A O 1
ATOM 1316 N N . ARG A 1 164 ? -16.908 -5.335 37.174 1.00 88.12 164 ARG A N 1
ATOM 1317 C CA . ARG A 1 164 ? -16.409 -5.057 38.542 1.00 88.12 164 ARG A CA 1
ATOM 1318 C C . ARG A 1 164 ? -15.967 -6.297 39.321 1.00 88.12 164 ARG A C 1
ATOM 1320 O O . ARG A 1 164 ? -15.203 -6.165 40.271 1.00 88.12 164 ARG A O 1
ATOM 1327 N N . LYS A 1 165 ? -16.447 -7.487 38.951 1.00 87.94 165 LYS A N 1
ATOM 1328 C CA . LYS A 1 165 ? -16.050 -8.758 39.582 1.00 87.94 165 LYS A CA 1
ATOM 1329 C C . LYS A 1 165 ? -14.725 -9.303 39.046 1.00 87.94 165 LYS A C 1
ATOM 1331 O O . LYS A 1 165 ? -14.188 -10.243 39.628 1.00 87.94 165 LYS A O 1
ATOM 1336 N N . LYS A 1 166 ? -14.203 -8.752 37.947 1.00 84.88 166 LYS A N 1
ATOM 1337 C CA . LYS A 1 166 ? -12.932 -9.169 37.349 1.00 84.88 166 LYS A CA 1
ATOM 1338 C C . LYS A 1 166 ? -11.750 -8.519 38.073 1.00 84.88 166 LYS A C 1
ATOM 1340 O O . LYS A 1 166 ? -11.843 -7.354 38.456 1.00 84.88 166 LYS A O 1
ATOM 1345 N N . PRO A 1 167 ? -10.609 -9.222 38.202 1.00 80.50 167 PRO A N 1
ATOM 1346 C CA . PRO A 1 167 ? -9.436 -8.706 38.913 1.00 80.50 167 PRO A CA 1
ATOM 1347 C C . PRO A 1 167 ? -8.860 -7.433 38.277 1.00 80.50 167 PRO A C 1
ATOM 1349 O O . PRO A 1 167 ? -8.383 -6.561 38.992 1.00 80.50 167 PRO A O 1
ATOM 1352 N N . LYS A 1 168 ? -8.946 -7.310 36.946 1.00 82.56 168 LYS A N 1
ATOM 1353 C CA . LYS A 1 168 ? -8.485 -6.138 36.183 1.00 82.56 168 LYS A CA 1
ATOM 1354 C C . LYS A 1 168 ? -9.593 -5.122 35.886 1.00 82.56 168 LYS A C 1
ATOM 1356 O O . LYS A 1 168 ? -9.329 -4.134 35.229 1.00 82.56 168 LYS A O 1
ATOM 1361 N N . GLN A 1 169 ? -10.827 -5.372 36.340 1.00 83.44 169 GLN A N 1
ATOM 1362 C CA . GLN A 1 169 ? -12.019 -4.601 35.954 1.00 83.44 169 GLN A CA 1
ATOM 1363 C C . GLN A 1 169 ? -12.211 -4.461 34.433 1.00 83.44 169 GLN A C 1
ATOM 1365 O O . GLN A 1 169 ? -12.788 -3.4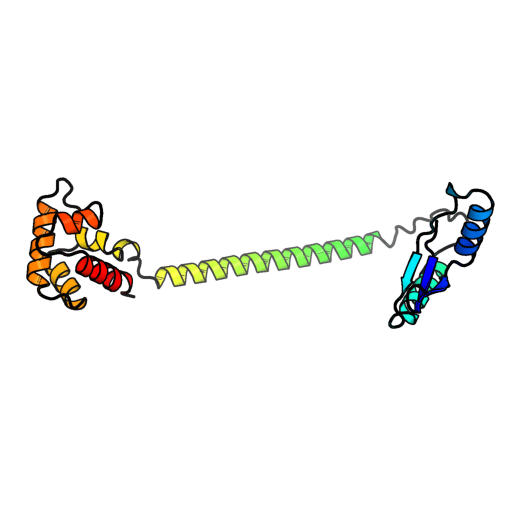89 33.959 1.00 83.44 169 GLN A O 1
ATOM 1370 N N . GLU A 1 170 ? -11.753 -5.453 33.673 1.00 87.62 170 GLU A N 1
ATOM 1371 C CA . GLU A 1 170 ? -11.755 -5.465 32.212 1.00 87.62 170 GLU A CA 1
ATOM 1372 C C . GLU A 1 170 ? -12.009 -6.893 31.714 1.00 87.62 170 GLU A C 1
ATOM 1374 O O . GLU A 1 170 ? -11.678 -7.873 32.394 1.00 87.62 170 GLU A O 1
ATOM 1379 N N . PHE A 1 171 ? -12.604 -7.004 30.530 1.00 89.75 171 PHE A N 1
ATOM 1380 C CA . PHE A 1 171 ? -12.738 -8.240 29.769 1.00 89.75 171 PHE A CA 1
ATOM 1381 C C . PHE A 1 171 ? -11.534 -8.401 28.838 1.00 89.75 171 PHE A C 1
ATOM 1383 O O . PHE A 1 171 ? -11.177 -7.460 28.128 1.00 89.75 171 PHE A O 1
ATOM 1390 N N . GLU A 1 172 ? -10.929 -9.591 28.823 1.00 88.06 172 GLU A N 1
ATOM 1391 C CA . GLU A 1 172 ? -9.753 -9.872 27.982 1.00 88.06 172 GLU A CA 1
ATOM 1392 C C . GLU A 1 172 ? -10.138 -10.152 26.521 1.00 88.06 172 GLU A C 1
ATOM 1394 O O . GLU A 1 172 ? -9.435 -9.740 25.601 1.00 88.06 172 GLU A O 1
ATOM 1399 N N . ASP A 1 173 ? -11.270 -10.823 26.292 1.00 88.69 173 ASP A N 1
ATOM 1400 C CA . ASP A 1 173 ? -11.789 -11.125 24.960 1.00 88.69 173 ASP A CA 1
ATOM 1401 C C . ASP A 1 173 ? -13.329 -11.205 24.942 1.00 88.69 173 ASP A C 1
ATOM 1403 O O . ASP A 1 173 ? -14.000 -11.213 25.976 1.00 88.69 173 ASP A O 1
ATOM 1407 N N . TYR A 1 174 ? -13.918 -11.298 23.745 1.00 88.06 174 TYR A N 1
ATOM 1408 C CA . TYR A 1 174 ? -15.371 -11.431 23.579 1.00 88.06 174 TYR A CA 1
ATOM 1409 C C . TYR A 1 174 ? -15.942 -12.725 24.177 1.00 88.06 174 TYR A C 1
ATOM 1411 O O . TYR A 1 174 ? -17.103 -12.755 24.590 1.00 88.06 174 TYR A O 1
ATOM 1419 N N . ARG A 1 175 ? -15.140 -13.796 24.255 1.00 87.69 175 ARG A N 1
ATOM 1420 C CA . ARG A 1 175 ? -15.561 -15.060 24.880 1.00 87.69 175 ARG A CA 1
ATOM 1421 C C . ARG A 1 175 ? -15.723 -14.878 26.384 1.00 87.69 175 ARG A C 1
ATOM 1423 O O . ARG A 1 175 ? -16.619 -15.473 26.980 1.00 87.69 175 ARG A O 1
ATOM 1430 N N . ASP A 1 176 ? -14.883 -14.052 26.987 1.00 88.19 176 ASP A N 1
ATOM 1431 C CA . ASP A 1 176 ? -14.908 -13.717 28.395 1.00 88.19 176 ASP A CA 1
ATOM 1432 C C . ASP A 1 176 ? -16.111 -12.843 28.741 1.00 88.19 176 ASP A C 1
ATOM 1434 O O . ASP A 1 176 ? -16.762 -13.077 29.763 1.00 88.19 176 ASP A O 1
ATOM 1438 N N . VAL A 1 177 ? -16.479 -11.912 27.851 1.00 88.25 177 VAL A N 1
ATOM 1439 C CA . VAL A 1 177 ? -17.722 -11.136 27.981 1.00 88.25 177 VAL A CA 1
ATOM 1440 C C . VAL A 1 177 ? -18.929 -12.080 28.025 1.00 88.25 177 VAL A C 1
ATOM 1442 O O . VAL A 1 177 ? -19.709 -12.032 28.974 1.00 88.25 177 VAL A O 1
ATOM 1445 N N . VAL A 1 178 ? -19.069 -12.988 27.053 1.00 88.88 178 VAL A N 1
ATOM 1446 C CA . VAL A 1 178 ? -20.214 -13.920 26.993 1.00 88.88 178 VAL A CA 1
ATOM 1447 C C . VAL A 1 178 ? -20.268 -14.843 28.213 1.00 88.88 178 VAL A C 1
ATOM 1449 O O . VAL A 1 178 ? -21.341 -15.090 28.755 1.00 88.88 178 VAL A O 1
ATOM 1452 N N . LYS A 1 179 ? -19.119 -15.339 28.687 1.00 88.50 179 LYS A N 1
ATOM 1453 C CA . LYS A 1 179 ? -19.064 -16.217 29.868 1.00 88.50 179 LYS A CA 1
ATOM 1454 C C . LYS A 1 179 ? -19.394 -15.493 31.171 1.00 88.50 179 LYS A C 1
ATOM 1456 O O . LYS A 1 179 ? -19.952 -16.103 32.081 1.00 88.50 179 LYS A O 1
ATOM 1461 N N . SER A 1 180 ? -19.009 -14.225 31.284 1.00 85.94 180 SER A N 1
ATOM 1462 C CA . SER A 1 180 ? -19.099 -13.468 32.537 1.00 85.94 180 SER A CA 1
ATOM 1463 C C . SER A 1 180 ? -20.429 -12.729 32.693 1.00 85.94 180 SER A C 1
ATOM 1465 O O . SER A 1 180 ? -20.866 -12.481 33.819 1.00 85.94 180 SER A O 1
ATOM 1467 N N . VAL A 1 181 ? -21.076 -12.367 31.584 1.00 87.75 181 VAL A N 1
ATOM 1468 C CA . VAL A 1 181 ? -22.295 -11.553 31.575 1.00 87.75 181 VAL A CA 1
ATOM 1469 C C . VAL A 1 181 ? -23.531 -12.442 31.511 1.00 87.75 181 VAL A C 1
ATOM 1471 O O . VAL A 1 181 ? -23.756 -13.194 30.564 1.00 87.75 181 VAL A O 1
ATOM 1474 N N . LYS A 1 182 ? -24.394 -12.319 32.520 1.00 81.88 182 LYS A N 1
ATOM 1475 C CA . LYS A 1 182 ? -25.670 -13.034 32.554 1.00 81.88 182 LYS A CA 1
ATOM 1476 C C . LYS A 1 182 ? -26.587 -12.505 31.442 1.00 81.88 182 LYS A C 1
ATOM 1478 O O . LYS A 1 182 ? -26.703 -11.301 31.259 1.00 81.88 182 LYS A O 1
ATOM 1483 N N . ASN A 1 183 ? -27.269 -13.402 30.728 1.00 80.44 183 ASN A N 1
ATOM 1484 C CA . ASN A 1 183 ? -28.199 -13.077 29.632 1.00 80.44 183 ASN A CA 1
ATOM 1485 C C . ASN A 1 183 ? -27.563 -12.464 28.367 1.00 80.44 183 ASN A C 1
ATOM 1487 O O . ASN A 1 183 ? -28.294 -11.969 27.506 1.00 80.44 183 ASN A O 1
ATOM 1491 N N . LEU A 1 184 ? -26.236 -12.518 28.217 1.00 85.69 184 LEU A N 1
ATOM 1492 C CA . LEU A 1 184 ? -25.563 -12.176 26.966 1.00 85.69 184 LEU A CA 1
ATOM 1493 C C . LEU A 1 184 ? -25.287 -13.454 26.168 1.00 85.69 184 LEU A C 1
ATOM 1495 O O . LEU A 1 184 ? -24.575 -14.335 26.633 1.00 85.69 184 LEU A O 1
ATOM 1499 N N . GLY A 1 185 ? -25.870 -13.567 24.974 1.00 85.69 185 GLY A N 1
ATOM 1500 C CA . GLY A 1 185 ? -25.619 -14.688 24.064 1.00 85.69 185 GLY A CA 1
ATOM 1501 C C . GLY 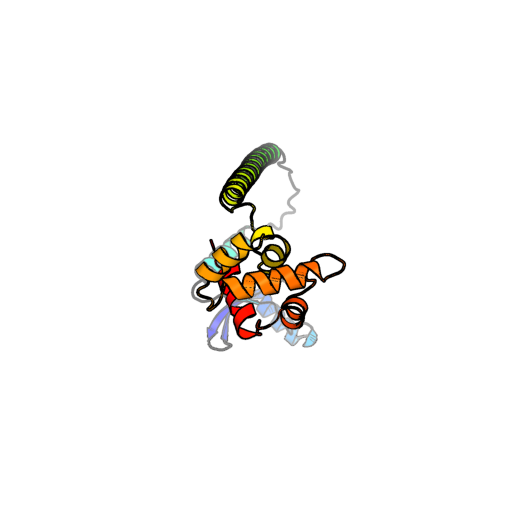A 1 185 ? -24.707 -14.303 22.900 1.00 85.69 185 GLY A C 1
ATOM 1502 O O . GLY A 1 185 ? -24.606 -13.125 22.552 1.00 85.69 185 GLY A O 1
ATOM 1503 N N . ASP A 1 186 ? -24.132 -15.309 22.240 1.00 87.38 186 ASP A N 1
ATOM 1504 C CA . ASP A 1 186 ? -23.228 -15.148 21.087 1.00 87.38 186 ASP A CA 1
ATOM 1505 C C . ASP A 1 186 ? -23.827 -14.273 19.972 1.00 87.38 186 ASP A C 1
ATOM 1507 O O . ASP A 1 186 ? -23.164 -13.417 19.395 1.00 87.38 186 ASP A O 1
ATOM 1511 N N . LYS A 1 187 ? -25.127 -14.426 19.698 1.00 88.12 187 LYS A N 1
ATOM 1512 C CA . LYS A 1 187 ? -25.823 -13.615 18.684 1.00 88.12 187 LYS A CA 1
ATOM 1513 C C . LYS A 1 187 ? -25.884 -12.133 19.059 1.00 88.12 187 LYS A C 1
ATOM 1515 O O . LYS A 1 187 ? -25.766 -11.269 18.194 1.00 88.12 187 LYS A O 1
ATOM 1520 N N . THR A 1 188 ? -26.063 -11.837 20.344 1.00 87.25 188 THR A N 1
ATOM 1521 C CA . THR A 1 188 ? -26.150 -10.462 20.839 1.00 87.25 188 THR A CA 1
ATOM 1522 C C . THR A 1 188 ? -24.785 -9.789 20.803 1.00 87.25 18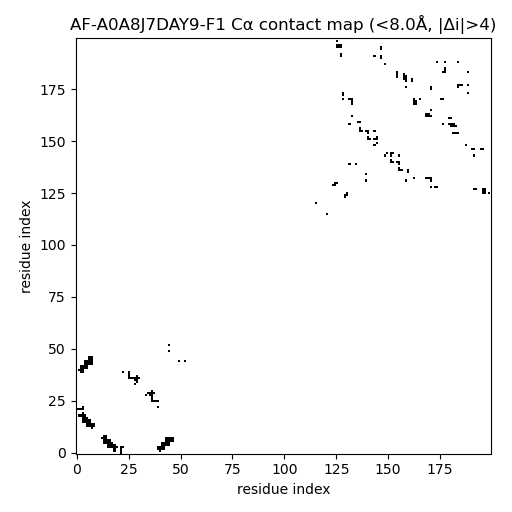8 THR A C 1
ATOM 1524 O O . THR A 1 188 ? -24.709 -8.642 20.383 1.00 87.25 188 THR A O 1
ATOM 1527 N N . ILE A 1 189 ? -23.706 -10.489 21.180 1.00 88.56 189 ILE A N 1
ATOM 1528 C CA . ILE A 1 189 ? -22.356 -9.908 21.110 1.00 88.56 189 ILE A CA 1
ATOM 1529 C C . ILE A 1 189 ? -21.922 -9.656 19.662 1.00 88.56 189 ILE A C 1
ATOM 1531 O O . ILE A 1 189 ? -21.326 -8.622 19.398 1.00 88.56 189 ILE A O 1
ATOM 1535 N N . LEU A 1 190 ? -22.300 -10.518 18.712 1.00 87.88 190 LEU A N 1
ATOM 1536 C CA . LEU A 1 190 ? -22.071 -10.261 17.286 1.00 87.88 190 LEU A CA 1
ATOM 1537 C C . LEU A 1 190 ? -22.827 -9.018 16.803 1.00 87.88 190 LEU A C 1
ATOM 1539 O O . LEU A 1 190 ? -22.242 -8.174 16.141 1.00 87.88 190 LEU A O 1
ATOM 1543 N N . THR A 1 191 ? -24.087 -8.852 17.221 1.00 87.75 191 THR A N 1
ATOM 1544 C CA . THR A 1 191 ? -24.868 -7.642 16.900 1.00 87.75 191 THR A CA 1
ATOM 1545 C C . THR A 1 191 ? -24.207 -6.384 17.475 1.00 87.75 191 THR A C 1
ATOM 1547 O O . THR A 1 191 ? -24.159 -5.356 16.814 1.00 87.75 191 THR A O 1
ATOM 1550 N N . ILE A 1 192 ? -23.668 -6.461 18.699 1.00 87.19 192 ILE A N 1
ATOM 1551 C CA . ILE A 1 192 ? -22.904 -5.364 19.312 1.00 87.19 192 ILE A CA 1
ATOM 1552 C C . ILE A 1 192 ? -21.652 -5.061 18.487 1.00 87.19 192 ILE A C 1
ATOM 1554 O O . ILE A 1 192 ? -21.357 -3.893 18.253 1.00 87.19 192 ILE A O 1
ATOM 1558 N N . ILE A 1 193 ? -20.924 -6.092 18.051 1.00 86.75 193 ILE A N 1
ATOM 1559 C CA . ILE A 1 193 ? -19.704 -5.915 17.264 1.00 86.75 193 ILE A CA 1
ATOM 1560 C C . ILE A 1 193 ? -20.019 -5.232 15.937 1.00 86.75 193 ILE A C 1
ATOM 1562 O O . ILE A 1 193 ? -19.375 -4.235 15.624 1.00 86.75 193 ILE A O 1
ATOM 1566 N N . ASP A 1 194 ? -21.021 -5.714 15.206 1.00 85.44 194 ASP A N 1
ATOM 1567 C CA . ASP A 1 194 ? -21.415 -5.149 13.916 1.00 85.44 194 ASP A CA 1
ATOM 1568 C C . ASP A 1 194 ? -21.874 -3.690 14.065 1.00 85.44 194 ASP A C 1
ATOM 1570 O O . ASP A 1 194 ? -21.324 -2.794 13.429 1.00 85.44 194 ASP A O 1
ATOM 1574 N N . GLU A 1 195 ? -22.813 -3.408 14.971 1.00 85.75 195 GLU A N 1
ATOM 1575 C CA . GLU A 1 195 ? -23.370 -2.058 15.143 1.00 85.75 195 GLU A CA 1
ATOM 1576 C C . GLU A 1 195 ? -22.339 -1.051 15.677 1.00 85.75 195 GLU A C 1
ATOM 1578 O O . GLU A 1 195 ? -22.373 0.129 15.327 1.00 85.75 195 GLU A O 1
ATOM 1583 N N . TRP A 1 196 ? -21.409 -1.480 16.537 1.00 84.81 196 TRP A N 1
ATOM 1584 C CA . TRP A 1 196 ? -20.431 -0.565 17.141 1.00 84.81 196 TRP A CA 1
ATOM 1585 C C . TRP A 1 196 ? -19.189 -0.379 16.274 1.00 84.81 196 TRP A C 1
ATOM 1587 O O . TRP A 1 196 ? -18.531 0.650 16.407 1.00 84.81 196 TRP A O 1
ATOM 1597 N N . SER A 1 197 ? -18.918 -1.316 15.362 1.00 76.25 197 SER A N 1
ATOM 1598 C CA . SER A 1 197 ? -17.830 -1.207 14.383 1.00 76.25 197 SER A CA 1
ATOM 1599 C C . SER A 1 197 ? -18.232 -0.395 13.141 1.00 76.25 197 SER A C 1
ATOM 1601 O O . SER A 1 197 ? -17.356 0.114 12.450 1.00 76.25 197 SER A O 1
ATOM 1603 N N . ILE A 1 198 ? -19.537 -0.256 12.853 1.00 66.25 198 ILE A N 1
ATOM 1604 C CA . ILE A 1 198 ? -20.070 0.454 11.669 1.00 66.25 198 ILE A CA 1
ATOM 1605 C C . ILE A 1 198 ? -20.385 1.939 11.945 1.00 66.25 198 ILE A C 1
ATOM 1607 O O . ILE A 1 198 ? -20.644 2.693 11.010 1.00 66.25 198 ILE A O 1
ATOM 1611 N N . SER A 1 199 ? -20.367 2.405 13.199 1.00 52.03 199 SER A N 1
ATOM 1612 C CA . SER A 1 199 ? -20.736 3.793 13.525 1.00 52.03 199 SER A CA 1
ATOM 1613 C C . SER A 1 199 ? -19.660 4.802 13.074 1.00 52.03 199 SER A C 1
ATOM 1615 O O . SER A 1 199 ? -18.786 5.162 13.862 1.00 52.03 199 SER A O 1
ATOM 1617 N N . TYR A 1 200 ? -19.762 5.239 11.813 1.00 41.81 200 TYR A N 1
ATOM 1618 C CA . TYR A 1 200 ? -19.082 6.394 11.207 1.00 41.81 200 TYR A CA 1
ATOM 1619 C C . TYR A 1 200 ? -19.556 7.729 11.793 1.00 41.81 200 TYR A C 1
ATOM 1621 O O . TYR A 1 200 ? -20.765 7.845 12.112 1.00 41.81 200 TYR A O 1
#

pLDDT: mean 80.63, std 12.43, range [41.81, 96.31]

Sequence (200 aa):
LKPLVLKKTGFEQYEVVDGHFEYYSAVRAREKNLTEGDMVSALIISSENEDVALRQIASLKAIGYSDKPVTPQLETTKLEPRLANLELRLEKQFNEFKSEILQERQTTDSKLKQLENLIPQNSEQSNPLSLLNSLDKDELSRKLQRSRIRGAEKLAKDIFDARRKKPKQEFEDYRDVVKSVKNLGDKTILTIIDEWSISY

Organism: NCBI:txid1828758

Nearest PDB structures (foldseek):
  6m92-assembly1_B  TM=2.443E-01  e=3.904E+00  Homo sapiens

Mean predicted aligned error: 19.76 Å

Secondary structure (DSSP, 8-state):
-PPEEEEEEETTEEEEEE-HHHHHHHHHHHHH-TTTSS---EEEEPGGGHHHHHHH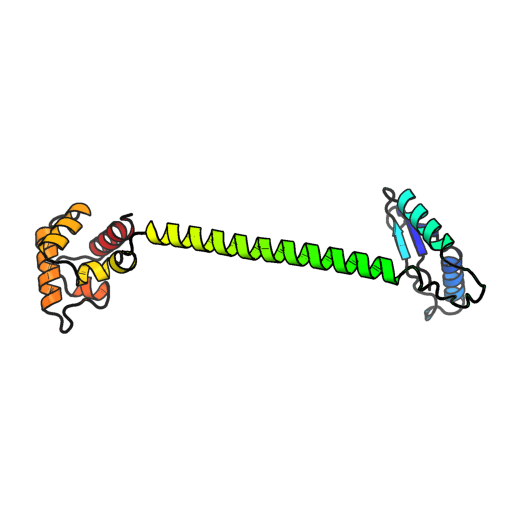HHHHHHHS---S-------GGGHHHHHHHHHHHHHHHHHHHHHHHHHHHHHHHHHHHHHHHHS-TTTTTS-HHHHHHH--HHHHHHHHHHTT-TTHHHHHHHHHHHHHTSTTSS-SSHHHHHHHSTT--HHHHHHHHHHHHS--

Radius of gyration: 41.37 Å; Cα contacts (8 Å, |Δi|>4): 147; chains: 1; bounding box: 77×53×92 Å

Foldseek 3Di:
DDAWEWEDPDDVDTDTPDDVVVVVVLVVVCVVPVVPSPDGHYDYDYPVCVVVVVVVVVVVVVVDDPPDPPPDPPPVVPVVVVVVVVVVVVVVVVVVVVVVVVVVVVVVVVVVVVVVVVPPPCPVVLQLQVCLQPDDLVVQLVLLVVLVHPPSNVQSVQSQVLLVVDPVSGAPDPVSSCVSGPPDDPVSSVSSRVSSNPDD

Solvent-accessible surface area (backbone atoms only — not comparable to full-atom values): 11602 Å² total; per-residue (Å²): 133,81,60,30,32,31,36,68,78,56,90,97,36,70,42,82,77,43,47,68,65,59,52,53,50,32,55,57,35,30,75,75,37,63,86,82,24,74,80,78,61,69,46,79,46,57,84,92,47,46,72,60,52,50,52,51,52,52,55,52,48,75,72,54,82,70,89,59,86,74,74,81,77,80,76,56,88,66,48,59,67,52,50,53,51,49,49,55,52,50,53,50,52,49,52,52,52,53,51,51,53,53,49,52,50,52,52,47,53,52,53,49,53,51,49,56,69,68,43,68,93,41,70,74,65,34,39,46,67,50,41,70,49,66,54,51,54,73,54,38,18,54,52,33,46,74,62,70,44,86,60,20,63,60,47,21,48,32,45,50,55,36,29,67,73,34,96,78,44,48,68,90,46,72,68,49,45,43,74,56,20,68,95,48,48,74,72,55,54,49,50,47,41,55,55,42,66,63,71,123